Protein AF-A0AAJ0TFR7-F1 (afdb_monomer_lite)

Structure (mmCIF, N/CA/C/O backbone):
data_AF-A0AAJ0TFR7-F1
#
_entry.id   AF-A0AAJ0TFR7-F1
#
loop_
_atom_site.group_PDB
_atom_site.id
_atom_site.type_symbol
_atom_site.label_atom_id
_atom_site.label_alt_id
_atom_site.label_comp_id
_atom_site.label_asym_id
_atom_site.label_entity_id
_atom_site.label_seq_id
_atom_site.pdbx_PDB_ins_code
_atom_site.Cartn_x
_atom_site.Cartn_y
_atom_site.Cartn_z
_atom_site.occupancy
_atom_site.B_iso_or_equiv
_atom_site.auth_seq_id
_atom_site.auth_comp_id
_atom_site.auth_asym_id
_atom_site.auth_atom_id
_atom_site.pdbx_PDB_model_num
ATOM 1 N N . MET A 1 1 ? -9.939 7.075 69.957 1.00 39.81 1 MET A N 1
ATOM 2 C CA . MET A 1 1 ? -9.814 7.000 68.483 1.00 39.81 1 MET A CA 1
ATOM 3 C C . MET A 1 1 ? -9.075 5.720 68.127 1.00 39.81 1 MET A C 1
ATOM 5 O O . MET A 1 1 ? -7.875 5.652 68.349 1.00 39.81 1 MET A O 1
ATOM 9 N N . VAL A 1 2 ? -9.784 4.694 67.653 1.00 34.97 2 VAL A N 1
ATOM 10 C CA . VAL A 1 2 ? -9.206 3.386 67.300 1.00 34.97 2 VAL A CA 1
ATOM 11 C C . VAL A 1 2 ? -9.257 3.247 65.777 1.00 34.97 2 VAL A C 1
ATOM 13 O O . VAL A 1 2 ? -10.339 3.264 65.197 1.00 34.97 2 VAL A O 1
ATOM 16 N N . LYS A 1 3 ? -8.089 3.187 65.124 1.00 50.88 3 LYS A N 1
ATOM 17 C CA . LYS A 1 3 ? -7.955 2.963 63.676 1.00 50.88 3 LYS A CA 1
ATOM 18 C C . LYS A 1 3 ? -7.924 1.458 63.408 1.00 50.88 3 LYS A C 1
ATOM 20 O O . LYS A 1 3 ? -6.950 0.796 63.752 1.00 50.88 3 LYS A O 1
ATOM 25 N N . TYR A 1 4 ? -8.966 0.941 62.765 1.00 50.38 4 TYR A N 1
ATOM 26 C CA . TYR A 1 4 ? -8.971 -0.401 62.190 1.00 50.38 4 TYR A CA 1
ATOM 27 C C . TYR A 1 4 ? -8.248 -0.374 60.837 1.00 50.38 4 TYR A C 1
ATOM 29 O O . TYR A 1 4 ? -8.749 0.193 59.869 1.00 50.38 4 TYR A O 1
ATOM 37 N N . PHE A 1 5 ? -7.062 -0.981 60.775 1.00 50.66 5 PHE A N 1
ATOM 38 C CA . PHE A 1 5 ? -6.418 -1.371 59.521 1.00 50.66 5 PHE A CA 1
ATOM 39 C C . PHE A 1 5 ? -6.912 -2.774 59.150 1.00 50.66 5 PHE A C 1
ATOM 41 O O . PHE A 1 5 ? -6.623 -3.743 59.849 1.00 50.66 5 PHE A O 1
ATOM 48 N N . GLY A 1 6 ? -7.692 -2.872 58.073 1.00 50.50 6 GLY A N 1
ATOM 49 C CA . GLY A 1 6 ? -8.106 -4.148 57.487 1.00 50.50 6 GLY A CA 1
ATOM 50 C C . GLY A 1 6 ? -6.968 -4.818 56.700 1.00 50.50 6 GLY A C 1
ATOM 51 O O . GLY A 1 6 ? -6.049 -4.130 56.244 1.00 50.50 6 GLY A O 1
ATOM 52 N N . PRO A 1 7 ? -7.002 -6.153 56.531 1.00 57.72 7 PRO A N 1
ATOM 53 C CA . PRO A 1 7 ? -5.915 -6.904 55.918 1.00 57.72 7 PRO A CA 1
ATOM 54 C C . PRO A 1 7 ? -5.862 -6.670 54.403 1.00 57.72 7 PRO A C 1
ATOM 56 O O . PRO A 1 7 ? -6.840 -6.857 53.682 1.00 57.72 7 PRO A O 1
ATOM 59 N N . VAL A 1 8 ? -4.680 -6.291 53.919 1.00 52.09 8 VAL A N 1
ATOM 60 C CA . VAL A 1 8 ? -4.371 -6.149 52.494 1.00 52.09 8 VAL A CA 1
ATOM 61 C C . VAL A 1 8 ? -4.277 -7.550 51.882 1.00 52.09 8 VAL A C 1
ATOM 63 O O . VAL A 1 8 ? -3.341 -8.303 52.156 1.00 52.09 8 VAL A O 1
ATOM 66 N N . GLY A 1 9 ? -5.273 -7.924 51.078 1.00 48.59 9 GLY A N 1
ATOM 67 C CA . GLY A 1 9 ? -5.303 -9.200 50.369 1.00 48.59 9 GLY A CA 1
ATOM 68 C C . GLY A 1 9 ? -4.133 -9.331 49.389 1.00 48.59 9 GLY A C 1
ATOM 69 O O . GLY A 1 9 ? -3.968 -8.514 48.484 1.00 48.59 9 GLY A O 1
ATOM 70 N N . ARG A 1 10 ? -3.315 -10.378 49.554 1.00 51.62 10 ARG A N 1
ATOM 71 C CA . ARG A 1 10 ? -2.278 -10.766 48.586 1.00 51.62 10 ARG A CA 1
ATOM 72 C C . ARG A 1 10 ? -2.938 -11.275 47.304 1.00 51.62 10 ARG A C 1
ATOM 74 O O . ARG A 1 10 ? -3.432 -12.400 47.264 1.00 51.62 10 ARG A O 1
ATOM 81 N N . PHE A 1 11 ? -2.879 -10.481 46.240 1.00 50.75 11 PHE A N 1
ATOM 82 C CA . PHE A 1 11 ? -3.219 -10.934 44.895 1.00 50.75 11 PHE A CA 1
ATOM 83 C C . PHE A 1 11 ? -2.191 -11.967 44.417 1.00 50.75 11 PHE A C 1
ATOM 85 O O . PHE A 1 11 ? -1.030 -11.658 44.149 1.00 50.75 11 PHE A O 1
ATOM 92 N N . LYS A 1 12 ? -2.625 -13.225 44.328 1.00 56.28 12 LYS A N 1
ATOM 93 C CA . LYS A 1 12 ? -1.841 -14.349 43.816 1.00 56.28 12 LYS A CA 1
ATOM 94 C C . LYS A 1 12 ? -1.761 -14.216 42.291 1.00 56.28 12 LYS A C 1
ATOM 96 O O . LYS A 1 12 ? -2.724 -14.515 41.595 1.00 56.28 12 LYS A O 1
ATOM 101 N N . HIS A 1 13 ? -0.636 -13.731 41.767 1.00 47.75 13 HIS A N 1
ATOM 102 C CA . HIS A 1 13 ? -0.364 -13.723 40.326 1.00 47.75 13 HIS A CA 1
ATOM 103 C C . HIS A 1 13 ? -0.220 -15.163 39.816 1.00 47.75 13 HIS A C 1
ATOM 105 O O . HIS A 1 13 ? 0.843 -15.778 39.914 1.00 47.75 13 HIS A O 1
ATOM 111 N N . SER A 1 14 ? -1.302 -15.717 39.279 1.00 55.47 14 SER A N 1
ATOM 112 C CA . SER A 1 14 ? -1.275 -16.948 38.497 1.00 55.47 14 SER A CA 1
ATOM 113 C C . SER A 1 14 ? -0.568 -16.669 37.171 1.00 55.47 14 SER A C 1
ATOM 115 O O . SER A 1 14 ? -1.154 -16.075 36.267 1.00 55.47 14 SER A O 1
ATOM 117 N N . ARG A 1 15 ? 0.702 -17.080 37.054 1.00 55.12 15 ARG A N 1
ATOM 118 C CA . ARG A 1 15 ? 1.402 -17.135 35.763 1.00 55.12 15 ARG A CA 1
ATOM 119 C C . ARG A 1 15 ? 0.646 -18.109 34.865 1.00 55.12 15 ARG A C 1
ATOM 121 O O . ARG A 1 15 ? 0.718 -19.316 35.078 1.00 55.12 15 ARG A O 1
ATOM 128 N N . GLN A 1 16 ? -0.085 -17.591 33.886 1.00 53.62 16 GLN A N 1
ATOM 129 C CA . GLN A 1 16 ? -0.604 -18.422 32.812 1.00 53.62 16 GLN A CA 1
ATOM 130 C C . GLN A 1 16 ? 0.565 -18.783 31.900 1.00 53.62 16 GLN A C 1
ATOM 132 O O . GLN A 1 16 ? 1.127 -17.936 31.209 1.00 53.62 16 GLN A O 1
ATOM 137 N N . ILE A 1 17 ? 0.978 -20.044 31.968 1.00 54.19 17 ILE A N 1
ATOM 138 C CA . ILE A 1 17 ? 1.930 -20.622 31.030 1.00 54.19 17 ILE A CA 1
ATOM 139 C C . ILE A 1 17 ? 1.125 -20.892 29.762 1.00 54.19 17 ILE A C 1
ATOM 141 O O . ILE A 1 17 ? 0.260 -21.766 29.752 1.00 54.19 17 ILE A O 1
ATOM 145 N N . ILE A 1 18 ? 1.362 -20.098 28.720 1.00 59.91 18 ILE A N 1
ATOM 146 C CA . ILE A 1 18 ? 0.771 -20.319 27.401 1.00 59.91 18 ILE A CA 1
ATOM 147 C C . ILE A 1 18 ? 1.426 -21.584 26.845 1.00 59.91 18 ILE A C 1
ATOM 149 O O . ILE A 1 18 ? 2.556 -21.557 26.358 1.00 59.91 18 ILE A O 1
ATOM 153 N N . VAL A 1 19 ? 0.741 -22.716 26.988 1.00 57.97 19 VAL A N 1
ATOM 154 C CA . VAL A 1 19 ? 1.136 -23.976 26.363 1.00 57.97 19 VAL A CA 1
ATOM 155 C C . VAL A 1 19 ? 0.788 -23.848 24.885 1.00 57.97 19 VAL A C 1
ATOM 157 O O . VAL A 1 19 ? -0.364 -24.019 24.498 1.00 57.97 19 VAL A O 1
ATOM 160 N N . MET A 1 20 ? 1.770 -23.481 24.062 1.00 51.97 20 MET A N 1
ATOM 161 C CA . MET A 1 20 ? 1.603 -23.549 22.613 1.00 51.97 20 MET A CA 1
ATOM 162 C C . MET A 1 20 ? 1.485 -25.017 22.203 1.00 51.97 20 MET A C 1
ATOM 164 O O . MET A 1 20 ? 2.403 -25.816 22.397 1.00 51.97 20 MET A O 1
ATOM 168 N N . GLU A 1 21 ? 0.328 -25.369 21.656 1.00 63.81 21 GLU A N 1
ATOM 169 C CA . GLU A 1 21 ? 0.038 -26.685 21.111 1.00 63.81 21 GLU A CA 1
ATOM 170 C C . GLU A 1 21 ? 0.988 -26.957 19.931 1.00 63.81 21 GLU A C 1
ATOM 172 O O . GLU A 1 21 ? 1.091 -26.160 18.995 1.00 63.81 21 GLU A O 1
ATOM 177 N N . LYS A 1 22 ? 1.715 -28.085 19.969 1.00 61.59 22 LYS A N 1
ATOM 178 C CA . LYS A 1 22 ? 2.748 -28.458 18.975 1.00 61.59 22 LYS A CA 1
ATOM 179 C C . LYS A 1 22 ? 2.243 -28.489 17.518 1.00 61.59 22 LYS A C 1
ATOM 181 O O . LYS A 1 22 ? 3.055 -28.559 16.600 1.00 61.59 22 LYS A O 1
ATOM 186 N N . GLY A 1 23 ? 0.933 -28.398 17.296 1.00 58.19 23 GLY A N 1
ATOM 187 C CA . GLY A 1 23 ? 0.302 -28.332 15.982 1.00 58.19 23 GLY A CA 1
ATOM 188 C C . GLY A 1 23 ? 0.333 -26.966 15.288 1.00 58.19 23 GLY A C 1
ATOM 189 O O . GLY A 1 23 ? -0.056 -26.918 14.133 1.00 58.19 23 GLY A O 1
ATOM 190 N N . GLN A 1 24 ? 0.785 -25.868 15.908 1.00 59.62 24 GLN A N 1
ATOM 191 C CA . GLN A 1 24 ? 0.687 -24.521 15.302 1.00 59.62 24 GLN A CA 1
ATOM 192 C C . GLN A 1 24 ? 2.004 -23.979 14.708 1.00 59.62 24 GLN A C 1
ATOM 194 O O . GLN A 1 24 ? 2.062 -22.854 14.216 1.00 59.62 24 GLN A O 1
ATOM 199 N N . ALA A 1 25 ? 3.071 -24.783 14.705 1.00 63.38 25 ALA A N 1
ATOM 200 C CA . ALA A 1 25 ? 4.391 -24.370 14.216 1.00 63.38 25 ALA A CA 1
ATOM 201 C C . ALA A 1 25 ? 4.519 -24.324 12.676 1.00 63.38 25 ALA A C 1
ATOM 203 O O . ALA A 1 25 ? 5.457 -23.718 12.162 1.00 63.38 25 ALA A O 1
ATOM 204 N N . TRP A 1 26 ? 3.594 -24.937 11.925 1.00 66.25 26 TRP A N 1
ATOM 205 C CA . TRP A 1 26 ? 3.630 -24.961 10.452 1.00 66.25 26 TRP A CA 1
ATOM 206 C C . TRP A 1 26 ? 2.870 -23.804 9.795 1.00 66.25 26 TRP A C 1
ATOM 208 O O . TRP A 1 26 ? 3.113 -23.504 8.627 1.00 66.25 26 TRP A O 1
ATOM 218 N N . LEU A 1 27 ? 1.996 -23.112 10.536 1.00 69.31 27 LEU A N 1
ATOM 219 C CA . LEU A 1 27 ? 1.228 -21.978 10.013 1.00 69.31 27 LEU A CA 1
ATOM 220 C C . LEU A 1 27 ? 2.117 -20.869 9.410 1.00 69.31 27 LEU A C 1
ATOM 222 O O . LEU A 1 27 ? 1.820 -20.421 8.302 1.00 69.31 27 LEU A O 1
ATOM 226 N N . PRO A 1 28 ? 3.229 -20.454 10.054 1.00 70.38 28 PRO A N 1
ATOM 227 C CA . PRO A 1 28 ? 4.127 -19.448 9.488 1.00 70.38 28 PRO A CA 1
ATOM 228 C C . PRO A 1 28 ? 4.755 -19.910 8.169 1.00 70.38 28 PRO A C 1
ATOM 230 O O . PRO A 1 28 ? 4.857 -19.133 7.225 1.00 70.38 28 PRO A O 1
ATOM 233 N N . TRP A 1 29 ? 5.124 -21.187 8.064 1.00 67.19 29 TRP A N 1
ATOM 234 C CA . TRP A 1 29 ? 5.736 -21.735 6.853 1.00 67.19 29 TRP A CA 1
ATOM 235 C C . TRP A 1 29 ? 4.777 -21.768 5.670 1.00 67.19 29 TRP A C 1
ATOM 237 O O . TRP A 1 29 ? 5.212 -21.556 4.546 1.00 67.19 29 TRP A O 1
ATOM 247 N N . ILE A 1 30 ? 3.479 -21.966 5.896 1.00 77.38 30 ILE A N 1
ATOM 248 C CA . ILE A 1 30 ? 2.495 -21.870 4.812 1.00 77.38 30 ILE A CA 1
ATOM 249 C C . ILE A 1 30 ? 2.252 -20.411 4.426 1.00 77.38 30 ILE A C 1
ATOM 251 O O . ILE A 1 30 ? 2.230 -20.094 3.238 1.00 77.38 30 ILE A O 1
ATOM 255 N N . ILE A 1 31 ? 2.144 -19.517 5.412 1.00 72.25 31 ILE A N 1
ATOM 256 C CA . ILE A 1 31 ? 1.902 -18.088 5.177 1.00 72.25 31 ILE A CA 1
ATOM 257 C C . ILE A 1 31 ? 3.073 -17.431 4.434 1.00 72.25 31 ILE A C 1
ATOM 259 O O . ILE A 1 31 ? 2.835 -16.593 3.573 1.00 72.25 31 ILE A O 1
ATOM 263 N N . PHE A 1 32 ? 4.321 -17.810 4.721 1.00 69.94 32 PHE A N 1
ATOM 264 C CA . PHE A 1 32 ? 5.501 -17.213 4.082 1.00 69.94 32 PHE A CA 1
ATOM 265 C C . PHE A 1 32 ? 6.078 -18.062 2.943 1.00 69.94 32 PHE A C 1
ATOM 267 O O . PHE A 1 32 ? 6.524 -17.520 1.934 1.00 69.94 32 PHE A O 1
ATOM 274 N N . GLY A 1 33 ? 6.043 -19.388 3.064 1.00 74.25 33 GLY A N 1
ATOM 275 C CA . GLY A 1 33 ? 6.651 -20.306 2.101 1.00 74.25 33 GLY A CA 1
ATOM 276 C C . GLY A 1 33 ? 5.855 -20.452 0.807 1.00 74.25 33 GLY A C 1
ATOM 277 O O . GLY A 1 33 ? 6.459 -20.482 -0.262 1.00 74.25 33 GLY A O 1
ATOM 278 N N . VAL A 1 34 ? 4.517 -20.480 0.865 1.00 77.88 34 VAL A N 1
ATOM 279 C CA . VAL A 1 34 ? 3.689 -20.599 -0.350 1.00 77.88 34 VAL A CA 1
ATOM 280 C C . VAL A 1 34 ? 3.798 -19.345 -1.229 1.00 77.88 34 VAL A C 1
ATOM 282 O O . VAL A 1 34 ? 4.082 -19.497 -2.418 1.00 77.88 34 VAL A O 1
ATOM 285 N N . PRO A 1 35 ? 3.691 -18.108 -0.700 1.00 77.75 35 PRO A N 1
ATOM 286 C CA . PRO A 1 35 ? 3.918 -16.910 -1.507 1.00 77.75 35 PRO A CA 1
ATOM 287 C C . PRO A 1 35 ? 5.345 -16.813 -2.049 1.00 77.75 35 PRO A C 1
ATOM 289 O O . PRO A 1 35 ? 5.524 -16.375 -3.181 1.00 77.75 35 PRO A O 1
ATOM 292 N N . PHE A 1 36 ? 6.354 -17.254 -1.290 1.00 75.00 36 PHE A N 1
ATOM 293 C CA . PHE A 1 36 ? 7.747 -17.258 -1.745 1.00 75.00 36 PHE A CA 1
ATOM 294 C C . PHE A 1 36 ? 8.002 -18.270 -2.877 1.00 75.00 36 PHE A C 1
ATOM 296 O O . PHE A 1 36 ? 8.718 -17.977 -3.834 1.00 75.00 36 PHE A O 1
ATOM 303 N N . ALA A 1 37 ? 7.378 -19.448 -2.818 1.00 71.94 37 ALA A N 1
ATOM 304 C CA . ALA A 1 37 ? 7.444 -20.432 -3.896 1.00 71.94 37 ALA A CA 1
ATOM 305 C C . ALA A 1 37 ? 6.724 -19.938 -5.164 1.00 71.94 37 ALA A C 1
ATOM 307 O O . ALA A 1 37 ? 7.264 -20.059 -6.263 1.00 71.94 37 ALA A O 1
ATOM 308 N N . ILE A 1 38 ? 5.548 -19.313 -5.013 1.00 78.12 38 ILE A N 1
ATOM 309 C CA . ILE A 1 38 ? 4.833 -18.656 -6.120 1.00 78.12 38 ILE A CA 1
ATOM 310 C C . ILE A 1 38 ? 5.683 -17.514 -6.702 1.00 78.12 38 ILE A C 1
ATOM 312 O O . ILE A 1 38 ? 5.780 -17.385 -7.919 1.00 78.12 38 ILE A O 1
ATOM 316 N N . PHE A 1 39 ? 6.360 -16.732 -5.856 1.00 67.19 39 PHE A N 1
ATOM 317 C CA . PHE A 1 39 ? 7.303 -15.678 -6.247 1.00 67.19 39 PHE A CA 1
ATOM 318 C C . PHE A 1 39 ? 8.441 -16.215 -7.121 1.00 67.19 39 PHE A C 1
ATOM 320 O O . PHE A 1 39 ? 8.688 -15.674 -8.197 1.00 67.19 39 PHE A O 1
ATOM 327 N N . LEU A 1 40 ? 9.096 -17.302 -6.703 1.00 71.00 40 LEU A N 1
ATOM 328 C CA . LEU A 1 40 ? 10.178 -17.920 -7.471 1.00 71.00 40 LEU A CA 1
ATOM 329 C C . LEU A 1 40 ? 9.670 -18.456 -8.811 1.00 71.00 40 LEU A C 1
ATOM 331 O O . LEU A 1 40 ? 10.317 -18.269 -9.839 1.00 71.00 40 LEU A O 1
ATOM 335 N N . PHE A 1 41 ? 8.490 -19.072 -8.812 1.00 76.50 41 PHE A N 1
ATOM 336 C CA . PHE A 1 41 ? 7.872 -19.590 -10.025 1.00 76.50 41 PHE A CA 1
ATOM 337 C C . PHE A 1 41 ? 7.501 -18.477 -11.017 1.00 76.50 41 PHE A C 1
ATOM 339 O O . PHE A 1 41 ? 7.793 -18.597 -12.206 1.00 76.50 41 PHE A O 1
ATOM 346 N N . LEU A 1 42 ? 6.908 -17.372 -10.552 1.00 70.25 42 LEU A N 1
ATOM 347 C CA . LEU A 1 42 ? 6.566 -16.215 -11.389 1.00 70.25 42 LEU A CA 1
ATOM 348 C C . LEU A 1 42 ? 7.808 -15.494 -11.920 1.00 70.25 42 LEU A C 1
ATOM 350 O O . LEU A 1 42 ? 7.828 -15.076 -13.074 1.00 70.25 42 LEU A O 1
ATOM 354 N N . LEU A 1 43 ? 8.864 -15.398 -11.109 1.00 64.94 43 LEU A N 1
ATOM 355 C CA . LEU A 1 43 ? 10.147 -14.847 -11.535 1.00 64.94 43 LEU A CA 1
ATOM 356 C C . LEU A 1 43 ? 10.721 -15.686 -12.684 1.00 64.94 43 LEU A C 1
ATOM 358 O O . LEU A 1 43 ? 10.984 -15.159 -13.760 1.00 64.94 43 LEU A O 1
ATOM 362 N N . VAL A 1 44 ? 10.844 -17.001 -12.489 1.00 67.19 44 VAL A N 1
ATOM 363 C CA . VAL A 1 44 ? 11.406 -17.919 -13.494 1.00 67.19 44 VAL A CA 1
ATOM 364 C C . VAL A 1 44 ? 10.543 -17.979 -14.758 1.00 67.19 44 VAL A C 1
ATOM 366 O O . VAL A 1 44 ? 11.079 -17.947 -15.865 1.00 67.19 44 VAL A O 1
ATOM 369 N N . SER A 1 45 ? 9.216 -18.017 -14.623 1.00 63.22 45 SER A N 1
ATOM 370 C CA . SER A 1 45 ? 8.304 -18.036 -15.775 1.00 63.22 45 SER A CA 1
ATOM 371 C C . SER A 1 45 ? 8.283 -16.710 -16.540 1.00 63.22 45 SER A C 1
ATOM 373 O O . SER A 1 45 ? 8.213 -16.738 -17.766 1.00 63.22 45 SER A O 1
ATOM 375 N N . GLY A 1 46 ? 8.443 -15.568 -15.863 1.00 59.88 46 GLY A N 1
ATOM 376 C CA . GLY A 1 46 ? 8.611 -14.261 -16.505 1.00 59.88 46 GLY A CA 1
ATOM 377 C C . GLY A 1 46 ? 9.886 -14.163 -17.350 1.00 59.88 46 GLY A C 1
ATOM 378 O O . GLY A 1 46 ? 9.856 -13.581 -18.429 1.00 59.88 46 GLY A O 1
ATOM 379 N N . PHE A 1 47 ? 10.984 -14.793 -16.917 1.00 55.88 47 PHE A N 1
ATOM 380 C CA . PHE A 1 47 ? 12.207 -14.911 -17.727 1.00 55.88 47 PHE A CA 1
ATOM 381 C C . PHE A 1 47 ? 12.084 -15.931 -18.868 1.00 55.88 47 PHE A C 1
ATOM 383 O O . PHE A 1 47 ? 12.721 -15.769 -19.909 1.00 55.88 47 PHE A O 1
ATOM 390 N N . ALA A 1 48 ? 11.295 -16.993 -18.681 1.00 52.94 48 ALA A N 1
ATOM 391 C CA . ALA A 1 48 ? 11.080 -18.026 -19.696 1.00 52.94 48 ALA A CA 1
ATOM 392 C C . ALA A 1 48 ? 10.101 -17.582 -20.796 1.00 52.94 48 ALA A C 1
ATOM 394 O O . ALA A 1 48 ? 10.204 -18.033 -21.938 1.00 52.94 48 ALA A O 1
ATOM 395 N N . ALA A 1 49 ? 9.183 -16.669 -20.478 1.00 53.03 49 ALA A N 1
ATOM 396 C CA . ALA A 1 49 ? 8.261 -16.059 -21.420 1.00 53.03 49 ALA A CA 1
ATOM 397 C C . ALA A 1 49 ? 8.962 -14.973 -22.257 1.00 53.03 49 ALA A C 1
ATOM 399 O O . ALA A 1 49 ? 8.608 -13.800 -22.208 1.00 53.03 49 ALA A O 1
ATOM 400 N N . ASN A 1 50 ? 9.931 -15.373 -23.086 1.00 53.84 50 ASN A N 1
ATOM 401 C CA . ASN A 1 50 ? 10.366 -14.589 -24.246 1.00 53.84 50 ASN A CA 1
ATOM 402 C C . ASN A 1 50 ? 9.246 -14.588 -25.298 1.00 53.84 50 ASN A C 1
ATOM 404 O O . ASN A 1 50 ? 9.398 -15.141 -26.386 1.00 53.84 50 ASN A O 1
ATOM 408 N N . GLN A 1 51 ? 8.083 -14.042 -24.954 1.00 55.59 51 GLN A N 1
ATOM 409 C CA . GLN A 1 51 ? 7.045 -13.803 -25.942 1.00 55.59 51 GLN A CA 1
ATOM 410 C C . GLN A 1 51 ? 7.571 -12.702 -26.872 1.00 55.59 51 GLN A C 1
ATOM 412 O O . GLN A 1 51 ? 8.025 -11.663 -26.373 1.00 55.59 51 GLN A O 1
ATOM 417 N N . PRO A 1 52 ? 7.579 -12.912 -28.200 1.00 58.72 52 PRO A N 1
ATOM 418 C CA . PRO A 1 52 ? 7.889 -11.837 -29.126 1.00 58.72 52 PRO A CA 1
ATOM 419 C C . PRO A 1 52 ? 6.917 -10.694 -28.834 1.00 58.72 52 PRO A C 1
ATOM 421 O O . PRO A 1 52 ? 5.712 -10.912 -28.727 1.00 58.72 52 PRO A O 1
ATOM 424 N N . TYR A 1 53 ? 7.450 -9.492 -28.616 1.00 59.44 53 TYR A N 1
ATOM 425 C CA . TYR A 1 53 ? 6.637 -8.319 -28.324 1.00 59.44 53 TYR A CA 1
ATOM 426 C C . TYR A 1 53 ? 5.664 -8.094 -29.480 1.00 59.44 53 TYR A C 1
ATOM 428 O O . TYR A 1 53 ? 6.048 -7.595 -30.539 1.00 59.44 53 TYR A O 1
ATOM 436 N N . GLU A 1 54 ? 4.396 -8.450 -29.285 1.00 62.47 54 GLU A N 1
ATOM 437 C CA . GLU A 1 54 ? 3.349 -8.068 -30.217 1.00 62.47 54 GLU A CA 1
ATOM 438 C C . GLU A 1 54 ? 3.144 -6.561 -30.085 1.00 62.47 54 GLU A C 1
ATOM 440 O O . GLU A 1 54 ? 2.478 -6.057 -29.180 1.00 62.47 54 GLU A O 1
ATOM 445 N N . ILE A 1 55 ? 3.792 -5.818 -30.981 1.00 65.62 55 ILE A N 1
ATOM 446 C CA . ILE A 1 55 ? 3.617 -4.375 -31.095 1.00 65.62 55 ILE A CA 1
ATOM 447 C C . ILE A 1 55 ? 2.135 -4.117 -31.327 1.00 65.62 55 ILE A C 1
ATOM 449 O O . ILE A 1 55 ? 1.569 -4.596 -32.318 1.00 65.62 55 ILE A O 1
ATOM 453 N N . SER A 1 56 ? 1.525 -3.365 -30.406 1.00 74.25 56 SER A N 1
ATOM 454 C CA . SER A 1 56 ? 0.102 -3.054 -30.457 1.00 74.25 56 SER A CA 1
ATOM 455 C C . SER A 1 56 ? -0.260 -2.495 -31.832 1.00 74.25 56 SER A C 1
ATOM 457 O O . SER A 1 56 ? 0.488 -1.723 -32.440 1.00 74.25 56 SER A O 1
ATOM 459 N N . SER A 1 57 ? -1.429 -2.878 -32.340 1.00 78.19 57 SER A N 1
ATOM 460 C CA . SER A 1 57 ? -1.920 -2.406 -33.639 1.00 78.19 57 SER A CA 1
ATOM 461 C C . SER A 1 57 ? -1.968 -0.874 -33.729 1.00 78.19 57 SER A C 1
ATOM 463 O O . SER A 1 57 ? -1.804 -0.325 -34.815 1.00 78.19 57 SER A O 1
ATOM 465 N N . ALA A 1 58 ? -2.095 -0.184 -32.589 1.00 75.19 58 ALA A N 1
ATOM 466 C CA . ALA A 1 58 ? -2.013 1.270 -32.476 1.00 75.19 58 ALA A CA 1
ATOM 467 C C . ALA A 1 58 ? -0.646 1.845 -32.900 1.00 75.19 58 ALA A C 1
ATOM 469 O O . ALA A 1 58 ? -0.597 2.871 -33.573 1.00 75.19 58 ALA A O 1
ATOM 470 N N . LEU A 1 59 ? 0.470 1.182 -32.574 1.00 69.31 59 LEU A N 1
ATOM 471 C CA . LEU A 1 59 ? 1.819 1.645 -32.935 1.00 69.31 59 LEU A CA 1
ATOM 472 C C . LEU A 1 59 ? 2.139 1.445 -34.429 1.00 69.31 59 LEU A C 1
ATOM 474 O O . LEU A 1 59 ? 2.983 2.157 -34.973 1.00 69.31 59 LEU A O 1
ATOM 478 N N . ARG A 1 60 ? 1.435 0.530 -35.113 1.00 72.38 60 ARG A N 1
ATOM 479 C CA . ARG A 1 60 ? 1.581 0.284 -36.563 1.00 72.38 60 ARG A CA 1
ATOM 480 C C . ARG A 1 60 ? 0.944 1.372 -37.433 1.00 72.38 60 ARG A C 1
ATOM 482 O O . ARG A 1 60 ? 1.242 1.457 -38.620 1.00 72.38 60 ARG A O 1
ATOM 489 N N . GLN A 1 61 ? 0.087 2.216 -36.856 1.00 78.81 61 GLN A N 1
ATOM 490 C CA . GLN A 1 61 ? -0.574 3.313 -37.573 1.00 78.81 61 GLN A CA 1
ATOM 491 C C . GLN A 1 61 ? 0.346 4.527 -37.789 1.00 78.81 61 GLN A C 1
ATOM 493 O O . GLN A 1 61 ? 0.018 5.406 -38.579 1.00 78.81 61 GLN A O 1
ATOM 498 N N . GLY A 1 62 ? 1.508 4.579 -37.125 1.00 71.56 62 GLY A N 1
ATOM 499 C CA . GLY A 1 62 ? 2.406 5.742 -37.104 1.00 71.56 62 GLY A CA 1
ATOM 500 C C . GLY A 1 62 ? 3.231 6.010 -38.367 1.00 71.56 62 GLY A C 1
ATOM 501 O O . GLY A 1 62 ? 4.198 6.762 -38.291 1.00 71.56 62 GLY A O 1
ATOM 502 N N . GLY A 1 63 ? 2.880 5.414 -39.507 1.00 78.31 63 GLY A N 1
ATOM 503 C CA . GLY A 1 63 ? 3.649 5.523 -40.744 1.00 78.31 63 GLY A CA 1
ATOM 504 C C . GLY A 1 63 ? 4.917 4.663 -40.732 1.00 78.31 63 GLY A C 1
ATOM 505 O O . GLY A 1 63 ? 5.593 4.491 -39.713 1.00 78.31 63 GLY A O 1
ATOM 506 N N . GLN A 1 64 ? 5.224 4.081 -41.888 1.00 82.94 64 GLN A N 1
ATOM 507 C CA . GLN A 1 64 ? 6.472 3.353 -42.101 1.00 82.94 64 GLN A CA 1
ATOM 508 C C . GLN A 1 64 ? 7.627 4.343 -42.276 1.00 82.94 64 GLN A C 1
ATOM 510 O O . GLN A 1 64 ? 7.421 5.471 -42.733 1.00 82.94 64 GLN A O 1
ATOM 515 N N . LEU A 1 65 ? 8.847 3.936 -41.922 1.00 84.19 65 LEU A N 1
ATOM 516 C CA . LEU A 1 65 ? 10.016 4.770 -42.195 1.00 84.19 65 LEU A CA 1
ATOM 517 C C . LEU A 1 65 ? 10.232 4.957 -43.707 1.00 84.19 65 LEU A C 1
ATOM 519 O O . LEU A 1 65 ? 9.855 4.086 -44.486 1.00 84.19 65 LEU A O 1
ATOM 523 N N . PRO A 1 66 ? 10.885 6.048 -44.137 1.00 87.69 66 PRO A N 1
ATOM 524 C CA . PRO A 1 66 ? 11.379 6.179 -45.505 1.00 87.69 66 PRO A CA 1
ATOM 525 C C . PRO A 1 66 ? 12.206 4.951 -45.929 1.00 87.69 66 PRO A C 1
ATOM 527 O O . PRO A 1 66 ? 13.042 4.482 -45.151 1.00 87.69 66 PRO A O 1
ATOM 530 N N . GLU A 1 67 ? 12.036 4.472 -47.167 1.00 90.06 67 GLU A N 1
ATOM 531 C CA . GLU A 1 67 ? 12.767 3.313 -47.724 1.00 90.06 67 GLU A CA 1
ATOM 532 C C . GLU A 1 67 ? 14.289 3.311 -47.470 1.00 90.06 67 GLU A C 1
ATOM 534 O O . GLU A 1 67 ? 14.812 2.256 -47.103 1.00 90.06 67 GLU A O 1
ATOM 539 N N . PRO A 1 68 ? 15.024 4.444 -47.570 1.00 91.38 68 PRO A N 1
ATOM 540 C CA . PRO A 1 68 ? 16.466 4.444 -47.317 1.00 91.38 68 PRO A CA 1
ATOM 541 C C . PRO A 1 68 ? 16.811 4.008 -45.888 1.00 91.38 68 PRO A C 1
ATOM 543 O O . PRO A 1 68 ? 17.794 3.307 -45.656 1.00 91.38 68 PRO A O 1
ATOM 546 N N . LEU A 1 69 ? 15.984 4.411 -44.918 1.00 84.94 69 LEU A N 1
ATOM 547 C CA . LEU A 1 69 ? 16.173 4.062 -43.514 1.00 84.94 69 LEU A CA 1
ATOM 548 C C . LEU A 1 69 ? 15.760 2.617 -43.245 1.00 84.94 69 LEU A C 1
ATOM 550 O O . LEU A 1 69 ? 16.430 1.939 -42.471 1.00 84.94 69 LEU A O 1
ATOM 554 N N . GLN A 1 70 ? 14.717 2.118 -43.913 1.00 87.25 70 GLN A N 1
ATOM 555 C CA . GLN A 1 70 ? 14.342 0.705 -43.825 1.00 87.25 70 GLN A CA 1
ATOM 556 C C . GLN A 1 70 ? 15.468 -0.205 -44.327 1.00 87.25 70 GLN A C 1
ATOM 558 O O . GLN A 1 70 ? 15.812 -1.179 -43.660 1.00 87.25 70 GLN A O 1
ATOM 563 N N . GLN A 1 71 ? 16.092 0.130 -45.461 1.00 88.19 71 GLN A N 1
ATOM 564 C CA . GLN A 1 71 ? 17.212 -0.636 -46.017 1.00 88.19 71 GLN A CA 1
ATOM 565 C C . GLN A 1 71 ? 18.429 -0.627 -45.084 1.00 88.19 71 GLN A C 1
ATOM 567 O O . GLN A 1 71 ? 19.015 -1.681 -44.832 1.00 88.19 71 GLN A O 1
ATOM 572 N N . LEU A 1 72 ? 18.762 0.533 -44.505 1.00 85.69 72 LEU A N 1
ATOM 573 C CA . LEU A 1 72 ? 19.834 0.654 -43.515 1.00 85.69 72 LEU A CA 1
ATOM 574 C C . LEU A 1 72 ? 19.566 -0.223 -42.278 1.00 85.69 72 LEU A C 1
ATOM 576 O O . LEU A 1 72 ? 20.439 -0.971 -41.844 1.00 85.69 72 LEU A O 1
ATOM 580 N N . LEU A 1 73 ? 18.350 -0.160 -41.727 1.00 79.94 73 LEU A N 1
ATOM 581 C CA . LEU A 1 73 ? 17.950 -0.923 -40.539 1.00 79.94 73 LEU A CA 1
ATOM 582 C C . LEU A 1 73 ? 17.891 -2.429 -40.809 1.00 79.94 73 LEU A C 1
ATOM 584 O O . LEU A 1 73 ? 18.308 -3.225 -39.972 1.00 79.94 73 LEU A O 1
ATOM 588 N N . THR A 1 74 ? 17.439 -2.824 -41.997 1.00 82.38 74 THR A N 1
ATOM 589 C CA . THR A 1 74 ? 17.432 -4.229 -42.420 1.00 82.38 74 THR A CA 1
ATOM 590 C C . THR A 1 74 ? 18.862 -4.756 -42.569 1.00 82.38 74 THR A C 1
ATOM 592 O O . THR A 1 74 ? 19.151 -5.871 -42.142 1.00 82.38 74 THR A O 1
ATOM 595 N N . GLY A 1 75 ? 19.793 -3.935 -43.072 1.00 80.88 75 GLY A N 1
ATOM 596 C CA . GLY A 1 75 ? 21.226 -4.255 -43.102 1.00 80.88 75 GLY A CA 1
ATOM 597 C C . GLY A 1 75 ? 21.856 -4.417 -41.712 1.00 80.88 75 GLY A C 1
ATOM 598 O O . GLY A 1 75 ? 22.805 -5.179 -41.550 1.00 80.88 75 GLY A O 1
ATOM 599 N N . LEU A 1 76 ? 21.289 -3.765 -40.693 1.00 73.12 76 LEU A N 1
ATOM 600 C CA . LEU A 1 76 ? 21.651 -3.933 -39.280 1.00 73.12 76 LEU A CA 1
ATOM 601 C C . LEU A 1 76 ? 20.923 -5.110 -38.604 1.00 73.12 76 LEU A C 1
ATOM 603 O O . LEU A 1 76 ? 21.009 -5.263 -37.386 1.00 73.12 76 LEU A O 1
ATOM 607 N N . ASN A 1 77 ? 20.226 -5.947 -39.382 1.00 75.62 77 ASN A N 1
ATOM 608 C CA . ASN A 1 77 ? 19.449 -7.095 -38.916 1.00 75.62 77 ASN A CA 1
ATOM 609 C C . ASN A 1 77 ? 18.342 -6.716 -37.909 1.00 75.62 77 ASN A C 1
ATOM 611 O O . ASN A 1 77 ? 18.032 -7.475 -36.988 1.00 75.62 77 ASN A O 1
ATOM 615 N N . VAL A 1 78 ? 17.758 -5.521 -38.062 1.00 74.94 78 VAL A N 1
ATOM 616 C CA . VAL A 1 78 ? 16.635 -5.059 -37.235 1.00 74.94 78 VAL A CA 1
ATOM 617 C C . VAL A 1 78 ? 15.327 -5.685 -37.749 1.00 74.94 78 VAL A C 1
ATOM 619 O O . VAL A 1 78 ? 15.044 -5.573 -38.947 1.00 74.94 78 VAL A O 1
ATOM 622 N N . PRO A 1 79 ? 14.501 -6.303 -36.879 1.00 75.75 79 PRO A N 1
ATOM 623 C CA . PRO A 1 79 ? 13.232 -6.916 -37.269 1.00 75.75 79 PRO A CA 1
ATOM 624 C C . PRO A 1 79 ? 12.293 -5.942 -37.986 1.00 75.75 79 PRO A C 1
ATOM 626 O O . PRO A 1 79 ? 12.199 -4.766 -37.621 1.00 75.75 79 PRO A O 1
ATOM 629 N N . LEU A 1 80 ? 11.555 -6.439 -38.984 1.00 77.69 80 LEU A N 1
ATOM 630 C CA . LEU A 1 80 ? 10.655 -5.614 -39.798 1.00 77.69 80 LEU A CA 1
ATOM 631 C C . LEU A 1 80 ? 9.548 -4.971 -38.950 1.00 77.69 80 LEU A C 1
ATOM 633 O O . LEU A 1 80 ? 9.144 -3.838 -39.199 1.00 77.69 80 LEU A O 1
ATOM 637 N N . GLU A 1 81 ? 9.094 -5.663 -37.901 1.00 77.62 81 GLU A N 1
ATOM 638 C CA . GLU A 1 81 ? 8.114 -5.122 -36.963 1.00 77.62 81 GLU A CA 1
ATOM 639 C C . GLU A 1 81 ? 8.592 -3.858 -36.234 1.00 77.62 81 GLU A C 1
ATOM 641 O O . GLU A 1 81 ? 7.761 -3.080 -35.778 1.00 77.62 81 GLU A O 1
ATOM 646 N N . TRP A 1 82 ? 9.899 -3.599 -36.143 1.00 74.50 82 TRP A N 1
ATOM 647 C CA . TRP A 1 82 ? 10.423 -2.415 -35.456 1.00 74.50 82 TRP A CA 1
ATOM 648 C C . TRP A 1 82 ? 10.516 -1.200 -36.380 1.00 74.50 82 TRP A C 1
ATOM 650 O O . TRP A 1 82 ? 10.800 -0.109 -35.905 1.00 74.50 82 TRP A O 1
ATOM 660 N N . GLN A 1 83 ? 10.227 -1.341 -37.677 1.00 81.06 83 GLN A N 1
ATOM 661 C CA . GLN A 1 83 ? 10.396 -0.294 -38.693 1.00 81.06 83 GLN A CA 1
ATOM 662 C C . GLN A 1 83 ? 9.221 0.703 -38.774 1.00 81.06 83 GLN A C 1
ATOM 664 O O . GLN A 1 83 ? 8.961 1.292 -39.825 1.00 81.06 83 GLN A O 1
ATOM 669 N N . TYR A 1 84 ? 8.517 0.923 -37.662 1.00 82.50 84 TYR A N 1
ATOM 670 C CA . TYR A 1 84 ? 7.511 1.981 -37.524 1.00 82.50 84 TYR A CA 1
ATOM 671 C C . TYR A 1 84 ? 8.084 3.107 -36.670 1.00 82.50 84 TYR A C 1
ATOM 673 O O . TYR A 1 84 ? 8.723 2.843 -35.651 1.00 82.50 84 TYR A O 1
ATOM 681 N N . ILE A 1 85 ? 7.834 4.365 -37.042 1.00 78.75 85 ILE A N 1
ATOM 682 C CA . ILE A 1 85 ? 8.437 5.527 -36.366 1.00 78.75 85 ILE A CA 1
ATOM 683 C C . ILE A 1 85 ? 8.197 5.500 -34.841 1.00 78.75 85 ILE A C 1
ATOM 685 O O . ILE A 1 85 ? 9.175 5.590 -34.095 1.00 78.75 85 ILE A O 1
ATOM 689 N N . PRO A 1 86 ? 6.962 5.292 -34.333 1.00 77.62 86 PRO A N 1
ATOM 690 C CA . PRO A 1 86 ? 6.727 5.252 -32.888 1.00 77.62 86 PRO A CA 1
ATOM 691 C C . PRO A 1 86 ? 7.424 4.069 -32.210 1.00 77.62 86 PRO A C 1
ATOM 693 O O . PRO A 1 86 ? 7.893 4.184 -31.078 1.00 77.62 86 PRO A O 1
ATOM 696 N N . ALA A 1 87 ? 7.512 2.936 -32.913 1.00 71.94 87 ALA A N 1
ATOM 697 C CA . ALA A 1 87 ? 8.146 1.730 -32.406 1.00 71.94 87 ALA A CA 1
ATOM 698 C C . ALA A 1 87 ? 9.661 1.917 -32.268 1.00 71.94 87 ALA A C 1
ATOM 700 O O . ALA A 1 87 ? 10.200 1.555 -31.230 1.00 71.94 87 ALA A O 1
ATOM 701 N N . ILE A 1 88 ? 10.341 2.554 -33.229 1.00 73.38 88 ILE A N 1
ATOM 702 C CA . ILE A 1 88 ? 11.778 2.857 -33.114 1.00 73.38 88 ILE A CA 1
ATOM 703 C C . ILE A 1 88 ? 12.052 3.762 -31.919 1.00 73.38 88 ILE A C 1
ATOM 705 O O . ILE A 1 88 ? 12.953 3.487 -31.128 1.00 73.38 88 ILE A O 1
ATOM 709 N N . PHE A 1 89 ? 11.282 4.835 -31.738 1.00 75.44 89 PHE A N 1
ATOM 710 C CA . PHE A 1 89 ? 11.519 5.716 -30.596 1.00 75.44 89 PHE A CA 1
ATOM 711 C C . PHE A 1 89 ? 11.347 4.976 -29.267 1.00 75.44 89 PHE A C 1
ATOM 713 O O . PHE A 1 89 ? 12.188 5.106 -28.379 1.00 75.44 89 PHE A O 1
ATOM 720 N N . TYR A 1 90 ? 10.306 4.155 -29.147 1.00 72.06 90 TYR A N 1
ATOM 721 C CA . TYR A 1 90 ? 10.002 3.463 -27.899 1.00 72.06 90 TYR A CA 1
ATOM 722 C C . TYR A 1 90 ? 10.915 2.256 -27.627 1.00 72.06 90 TYR A C 1
ATOM 724 O O . TYR A 1 90 ? 11.396 2.084 -26.511 1.00 72.06 90 TYR A O 1
ATOM 732 N N . LEU A 1 91 ? 11.178 1.429 -28.642 1.00 70.88 91 LEU A N 1
ATOM 733 C CA . LEU A 1 91 ? 11.934 0.178 -28.519 1.00 70.88 91 LEU A CA 1
ATOM 734 C C . LEU A 1 91 ? 13.444 0.365 -28.676 1.00 70.88 91 LEU A C 1
ATOM 736 O O . LEU A 1 91 ? 14.202 -0.469 -28.192 1.00 70.88 91 LEU A O 1
ATOM 740 N N . PHE A 1 92 ? 13.891 1.436 -29.337 1.00 75.81 92 PHE A N 1
ATOM 741 C CA . PHE A 1 92 ? 15.309 1.693 -29.586 1.00 75.81 92 PHE A CA 1
ATOM 742 C C . PHE A 1 92 ? 15.793 2.966 -28.894 1.00 75.81 92 PHE A C 1
ATOM 744 O O . PHE A 1 92 ? 16.706 2.893 -28.076 1.00 75.81 92 PHE A O 1
ATOM 751 N N . ALA A 1 93 ? 15.185 4.128 -29.159 1.00 81.19 93 ALA A N 1
ATOM 752 C CA . ALA A 1 93 ? 15.721 5.396 -28.653 1.00 81.19 93 ALA A CA 1
ATOM 753 C C . ALA A 1 93 ? 15.632 5.498 -27.123 1.00 81.19 93 ALA A C 1
ATOM 755 O O . ALA A 1 93 ? 16.631 5.800 -26.475 1.00 81.19 93 ALA A O 1
ATOM 756 N N . VAL A 1 94 ? 14.473 5.203 -26.527 1.00 80.00 94 VAL A N 1
ATOM 757 C CA . VAL A 1 94 ? 14.294 5.230 -25.064 1.00 80.00 94 VAL A CA 1
ATOM 758 C C . VAL A 1 94 ? 15.309 4.330 -24.340 1.00 80.00 94 VAL A C 1
ATOM 760 O O . VAL A 1 94 ? 16.026 4.847 -23.474 1.00 80.00 94 VAL A O 1
ATOM 763 N N . PRO A 1 95 ? 15.445 3.028 -24.668 1.00 73.44 95 PRO A N 1
ATOM 764 C CA . PRO A 1 95 ? 16.454 2.196 -24.023 1.00 73.44 95 PRO A CA 1
ATOM 765 C C . PRO A 1 95 ? 17.876 2.659 -24.346 1.00 73.44 95 PRO A C 1
ATOM 767 O O . PRO A 1 95 ? 18.689 2.705 -23.430 1.00 73.44 95 PRO A O 1
ATOM 770 N N . PHE A 1 96 ? 18.173 3.094 -25.577 1.00 83.69 96 PHE A N 1
ATOM 771 C CA . PHE A 1 96 ? 19.490 3.630 -25.942 1.00 83.69 96 PHE A CA 1
ATOM 772 C C . PHE A 1 96 ? 19.898 4.818 -25.057 1.00 83.69 96 PHE A C 1
ATOM 774 O O . PHE A 1 96 ? 20.945 4.787 -24.411 1.00 83.69 96 PHE A O 1
ATOM 781 N N . PHE A 1 97 ? 19.054 5.850 -24.963 1.00 88.12 97 PHE A N 1
ATOM 782 C CA . PHE A 1 97 ? 19.334 7.018 -24.127 1.00 88.12 97 PHE A CA 1
ATOM 783 C C . PHE A 1 97 ? 19.422 6.652 -22.643 1.00 88.12 97 PHE A C 1
ATOM 785 O O . PHE A 1 97 ? 20.273 7.189 -21.937 1.00 88.12 97 PHE A O 1
ATOM 792 N N . SER A 1 98 ? 18.605 5.701 -22.181 1.00 83.44 98 SER A N 1
ATOM 793 C CA . SER A 1 98 ? 18.660 5.212 -20.800 1.00 83.44 98 SER A CA 1
ATOM 794 C C . SER A 1 98 ? 20.016 4.577 -20.479 1.00 83.44 98 SER A C 1
ATOM 796 O O . SER A 1 98 ? 20.624 4.934 -19.470 1.00 83.44 98 SER A O 1
ATOM 798 N N . ILE A 1 99 ? 20.529 3.692 -21.347 1.00 82.00 99 ILE A N 1
ATOM 799 C CA . ILE A 1 99 ? 21.863 3.083 -21.183 1.00 82.00 99 ILE A CA 1
ATOM 800 C C . ILE A 1 99 ? 22.921 4.168 -21.163 1.00 82.00 99 ILE A C 1
ATOM 802 O O . ILE A 1 99 ? 23.729 4.225 -20.245 1.00 82.00 99 ILE A O 1
ATOM 806 N N . MET A 1 100 ? 22.901 5.036 -22.170 1.00 90.94 100 MET A N 1
ATOM 807 C CA . MET A 1 100 ? 23.938 6.033 -22.353 1.00 90.94 100 MET A CA 1
ATOM 808 C C . MET A 1 100 ? 24.027 6.958 -21.139 1.00 90.94 100 MET A C 1
ATOM 810 O O . MET A 1 100 ? 25.130 7.245 -20.687 1.00 90.94 100 MET A O 1
ATOM 814 N N . ILE A 1 101 ? 22.894 7.362 -20.557 1.00 93.06 101 ILE A N 1
ATOM 815 C CA . ILE A 1 101 ? 22.861 8.174 -19.334 1.00 93.06 101 ILE A CA 1
ATOM 816 C C . ILE A 1 101 ? 23.397 7.390 -18.129 1.00 93.06 101 ILE A C 1
ATOM 818 O O . ILE A 1 101 ? 24.173 7.942 -17.349 1.00 93.06 101 ILE A O 1
ATOM 822 N N . ILE A 1 102 ? 23.029 6.113 -17.974 1.00 87.25 102 ILE A N 1
ATOM 823 C CA . ILE A 1 102 ? 23.531 5.259 -16.885 1.00 87.25 102 ILE A CA 1
ATOM 824 C C . ILE A 1 102 ? 25.047 5.070 -17.010 1.00 87.25 102 ILE A C 1
ATOM 826 O O . ILE A 1 102 ? 25.781 5.324 -16.056 1.00 87.25 102 ILE A O 1
ATOM 830 N N . THR A 1 103 ? 25.534 4.674 -18.186 1.00 88.88 103 THR A N 1
ATOM 831 C CA . THR A 1 103 ? 26.959 4.495 -18.4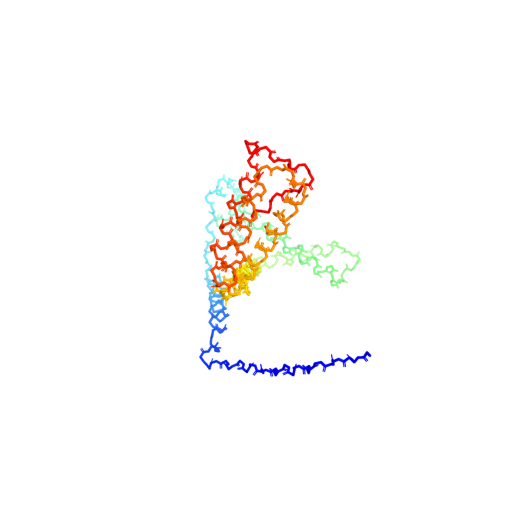77 1.00 88.88 103 THR A CA 1
ATOM 832 C C . THR A 1 103 ? 27.724 5.800 -18.297 1.00 88.88 103 THR A C 1
ATOM 834 O O . THR A 1 103 ? 28.784 5.799 -17.678 1.00 88.88 103 THR A O 1
ATOM 837 N N . TYR A 1 104 ? 27.176 6.925 -18.761 1.00 93.81 104 TYR A N 1
ATOM 838 C CA . TYR A 1 104 ? 27.745 8.247 -18.516 1.00 93.81 104 TYR A CA 1
ATOM 839 C C . TYR A 1 104 ? 27.839 8.554 -17.018 1.00 93.81 104 TYR A C 1
ATOM 841 O O . TYR A 1 104 ? 28.889 8.988 -16.547 1.00 93.81 104 TYR A O 1
ATOM 849 N N . GLY A 1 105 ? 26.777 8.283 -16.253 1.00 91.50 105 GLY A N 1
ATOM 850 C CA . GLY A 1 105 ? 26.762 8.443 -14.801 1.00 91.50 105 GLY A CA 1
ATOM 851 C C . GLY A 1 105 ? 27.858 7.622 -14.120 1.00 91.50 105 GLY A C 1
ATOM 852 O O . GLY A 1 105 ? 28.597 8.156 -13.296 1.00 91.50 105 GLY A O 1
ATOM 853 N N . PHE A 1 106 ? 28.030 6.359 -14.519 1.00 90.81 106 PHE A N 1
ATOM 854 C CA . PHE A 1 106 ? 29.117 5.508 -14.028 1.00 90.81 106 PHE A CA 1
ATOM 855 C C . PHE A 1 106 ? 30.505 6.052 -14.391 1.00 90.81 106 PHE A C 1
ATOM 857 O O . PHE A 1 106 ? 31.365 6.142 -13.519 1.00 90.81 106 PHE A O 1
ATOM 864 N N . LEU A 1 107 ? 30.729 6.452 -15.646 1.00 90.75 107 LEU A N 1
ATOM 865 C CA . LEU A 1 107 ? 32.010 7.017 -16.093 1.00 90.75 107 LEU A CA 1
ATOM 866 C C . LEU A 1 107 ? 32.348 8.327 -15.368 1.00 90.75 107 LEU A C 1
ATOM 868 O O . LEU A 1 107 ? 33.505 8.553 -15.013 1.00 90.75 107 LEU A O 1
ATOM 872 N N . SER A 1 108 ? 31.336 9.154 -15.102 1.00 91.12 108 SER A N 1
ATOM 873 C CA . SER A 1 108 ? 31.463 10.392 -14.331 1.00 91.12 108 SER A CA 1
ATOM 874 C C . SER A 1 108 ? 31.867 10.114 -12.878 1.00 91.12 108 SER A C 1
ATOM 876 O O . SER A 1 108 ? 32.803 10.726 -12.371 1.00 91.12 108 SER A O 1
ATOM 878 N N . GLN A 1 109 ? 31.243 9.124 -12.229 1.00 91.88 109 GLN A N 1
ATOM 879 C CA . GLN A 1 109 ? 31.574 8.729 -10.852 1.00 91.88 109 GLN A CA 1
ATOM 880 C C . GLN A 1 109 ? 32.961 8.085 -10.724 1.00 91.88 109 GLN A C 1
ATOM 882 O O . GLN A 1 109 ? 33.654 8.306 -9.734 1.00 91.88 109 GLN A O 1
ATOM 887 N N . LEU A 1 110 ? 33.395 7.316 -11.728 1.00 88.50 110 LEU A N 1
ATOM 888 C CA . LEU A 1 110 ? 34.740 6.728 -11.758 1.00 88.50 110 LEU A CA 1
ATOM 889 C C . LEU A 1 110 ? 35.841 7.774 -11.965 1.00 88.50 110 LEU A C 1
ATOM 891 O O . LEU A 1 110 ? 37.008 7.486 -11.706 1.00 88.50 110 LEU A O 1
ATOM 895 N N . ASN A 1 111 ? 35.476 8.978 -12.414 1.00 86.19 111 ASN A N 1
ATOM 896 C CA . ASN A 1 111 ? 36.355 10.138 -12.493 1.00 86.19 111 ASN A CA 1
ATOM 897 C C . ASN A 1 111 ? 37.669 9.846 -13.258 1.00 86.19 111 ASN A C 1
ATOM 899 O O . ASN A 1 111 ? 38.741 10.336 -12.904 1.00 86.19 111 ASN A O 1
ATOM 903 N N . ILE A 1 112 ? 37.582 9.021 -14.311 1.00 81.38 112 ILE A N 1
ATOM 904 C CA . ILE A 1 112 ? 38.729 8.615 -15.146 1.00 81.38 112 ILE A CA 1
ATOM 905 C C . ILE A 1 112 ? 39.172 9.779 -16.045 1.00 81.38 112 ILE A C 1
ATOM 907 O O . ILE A 1 112 ? 40.364 10.012 -16.225 1.00 81.38 112 ILE A O 1
ATOM 911 N N . PHE A 1 113 ? 38.215 10.558 -16.560 1.00 86.44 113 PHE A N 1
ATOM 912 C CA . PHE A 1 113 ? 38.461 11.730 -17.406 1.00 86.44 113 PHE A CA 1
ATOM 913 C C . PHE A 1 113 ? 37.895 13.005 -16.765 1.00 86.44 113 PHE A C 1
ATOM 915 O O . PHE A 1 113 ? 37.016 13.660 -17.324 1.00 86.44 113 PHE A O 1
ATOM 922 N N . GLN A 1 114 ? 38.407 13.362 -15.582 1.00 81.12 114 GLN A N 1
ATOM 923 C CA . GLN A 1 114 ? 37.911 14.487 -14.761 1.00 81.12 114 GLN A CA 1
ATOM 924 C C . GLN A 1 114 ? 37.890 15.832 -15.502 1.00 81.12 114 GLN A C 1
ATOM 926 O O . GLN A 1 114 ? 37.066 16.697 -15.223 1.00 81.12 114 GLN A O 1
ATOM 931 N N . PHE A 1 115 ? 38.808 16.016 -16.453 1.00 81.31 115 PHE A N 1
ATOM 932 C CA . PHE A 1 115 ? 39.026 17.294 -17.129 1.00 81.31 115 PHE A CA 1
ATOM 933 C C . PHE A 1 115 ? 38.137 17.511 -18.357 1.00 81.31 115 PHE A C 1
ATOM 935 O O . PHE A 1 115 ? 38.055 18.636 -18.844 1.00 81.31 115 PHE A O 1
ATOM 942 N N . ASN A 1 116 ? 37.483 16.470 -18.886 1.00 87.75 116 ASN A N 1
ATOM 943 C CA . ASN A 1 116 ? 36.679 16.616 -20.095 1.00 87.75 116 ASN A CA 1
ATOM 944 C C . ASN A 1 116 ? 35.442 15.709 -20.104 1.00 87.75 116 ASN A C 1
ATOM 946 O O . ASN A 1 116 ? 35.465 14.581 -20.600 1.00 87.75 116 ASN A O 1
ATOM 950 N N . ASN A 1 117 ? 34.320 16.263 -19.638 1.00 87.62 117 ASN A N 1
ATOM 951 C CA . ASN A 1 117 ? 33.015 15.594 -19.637 1.00 87.62 117 ASN A CA 1
ATOM 952 C C . ASN A 1 117 ? 32.552 15.152 -21.035 1.00 87.62 117 ASN A C 1
ATOM 954 O O . ASN A 1 117 ? 31.764 14.213 -21.146 1.00 87.62 117 ASN A O 1
ATOM 958 N N . PHE A 1 118 ? 33.049 15.783 -22.103 1.00 92.25 118 PHE A N 1
ATOM 959 C CA . PHE A 1 118 ? 32.717 15.397 -23.472 1.00 92.25 118 PHE A CA 1
ATOM 960 C C . PHE A 1 118 ? 33.258 14.006 -23.828 1.00 92.25 118 PHE A C 1
ATOM 962 O O . PHE A 1 118 ? 32.583 13.232 -24.504 1.00 92.25 118 PHE A O 1
ATOM 969 N N . ILE A 1 119 ? 34.437 13.643 -23.309 1.00 91.00 119 ILE A N 1
ATOM 970 C CA . ILE A 1 119 ? 35.036 12.319 -23.528 1.00 91.00 119 ILE A CA 1
ATOM 971 C C . ILE A 1 119 ? 34.170 11.236 -22.872 1.00 91.00 119 ILE A C 1
ATOM 973 O O . ILE A 1 119 ? 33.899 10.212 -23.495 1.00 91.00 119 ILE A O 1
ATOM 977 N N . ASN A 1 120 ? 33.656 11.489 -21.664 1.00 90.31 120 ASN A N 1
ATOM 978 C CA . ASN A 1 120 ? 32.745 10.566 -20.979 1.00 90.31 120 ASN A CA 1
ATOM 979 C C . ASN A 1 120 ? 31.447 10.349 -21.768 1.00 90.31 120 ASN A C 1
ATOM 981 O O . ASN A 1 120 ? 30.959 9.225 -21.845 1.00 90.31 120 ASN A O 1
ATOM 985 N N . TRP A 1 121 ? 30.913 11.404 -22.389 1.00 93.06 121 TRP A N 1
ATOM 986 C CA . TRP A 1 121 ? 29.742 11.311 -23.265 1.00 93.06 121 TRP A CA 1
ATOM 987 C C . TRP A 1 121 ? 30.006 10.464 -24.511 1.00 93.06 121 TRP A C 1
ATOM 989 O O . TRP A 1 121 ? 29.209 9.584 -24.835 1.00 93.06 121 TRP A O 1
ATOM 999 N N . ILE A 1 122 ? 31.141 10.681 -25.179 1.00 92.62 122 ILE A N 1
ATOM 1000 C CA . ILE A 1 122 ? 31.538 9.897 -26.354 1.00 92.62 122 ILE A CA 1
ATOM 1001 C C . ILE A 1 122 ? 31.734 8.421 -25.987 1.00 92.62 122 ILE A C 1
ATOM 1003 O O . ILE A 1 122 ? 31.227 7.540 -26.681 1.00 92.62 122 ILE A O 1
ATOM 1007 N N . LEU A 1 123 ? 32.432 8.131 -24.884 1.00 91.12 123 LEU A N 1
ATOM 1008 C CA . LEU A 1 123 ? 32.620 6.754 -24.424 1.00 91.12 123 LEU A CA 1
ATOM 1009 C C . LEU A 1 123 ? 31.293 6.089 -24.058 1.00 91.12 123 LEU A C 1
ATOM 1011 O O . LEU A 1 123 ? 31.074 4.938 -24.433 1.00 91.12 123 LEU A O 1
ATOM 1015 N N . ALA A 1 124 ? 30.403 6.800 -23.363 1.00 91.94 124 ALA A N 1
ATOM 1016 C CA . ALA A 1 124 ? 29.080 6.286 -23.035 1.00 91.94 124 ALA A CA 1
ATOM 1017 C C . ALA A 1 124 ? 28.280 5.956 -24.301 1.00 91.94 124 ALA A C 1
ATOM 1019 O O . ALA A 1 124 ? 27.663 4.892 -24.367 1.00 91.94 124 ALA A O 1
ATOM 1020 N N . PHE A 1 125 ? 28.344 6.812 -25.324 1.00 92.75 125 PHE A N 1
ATOM 1021 C CA . PHE A 1 125 ? 27.719 6.563 -26.621 1.00 92.75 125 PHE A CA 1
ATOM 1022 C C . PHE A 1 125 ? 28.274 5.296 -27.287 1.00 92.75 125 PHE A C 1
ATOM 1024 O O . PHE A 1 125 ? 27.500 4.408 -27.639 1.00 92.75 125 PHE A O 1
ATOM 1031 N N . PHE A 1 126 ? 29.600 5.160 -27.405 1.00 90.62 126 PHE A N 1
ATOM 1032 C CA . PHE A 1 126 ? 30.213 3.983 -28.032 1.00 90.62 126 PHE A CA 1
ATOM 1033 C C . PHE A 1 126 ? 29.948 2.693 -27.257 1.00 90.62 126 PHE A C 1
ATOM 1035 O O . PHE A 1 126 ? 29.609 1.681 -27.865 1.00 90.62 126 PHE A O 1
ATOM 1042 N N . MET A 1 127 ? 30.042 2.712 -25.926 1.00 85.00 127 MET A N 1
ATOM 1043 C CA . MET A 1 127 ? 29.706 1.544 -25.108 1.00 85.00 127 MET A CA 1
ATOM 1044 C C . MET A 1 127 ? 28.237 1.148 -25.269 1.00 85.00 127 MET A C 1
ATOM 1046 O O . MET A 1 127 ? 27.921 -0.028 -25.437 1.00 85.00 127 MET A O 1
ATOM 1050 N N . THR A 1 128 ? 27.332 2.124 -25.287 1.00 85.88 128 THR A N 1
ATOM 1051 C CA . THR A 1 128 ? 25.905 1.871 -25.518 1.00 85.88 128 THR A CA 1
ATOM 1052 C C . THR A 1 128 ? 25.664 1.269 -26.901 1.00 85.88 128 THR A C 1
ATOM 1054 O O . THR A 1 128 ? 24.954 0.278 -27.043 1.00 85.88 128 THR A O 1
ATOM 1057 N N . PHE A 1 129 ? 26.308 1.817 -27.927 1.00 84.12 129 PHE A N 1
ATOM 1058 C CA . PHE A 1 129 ? 26.190 1.324 -29.294 1.00 84.12 129 PHE A CA 1
ATOM 1059 C C . PHE A 1 129 ? 26.720 -0.112 -29.443 1.00 84.12 129 PHE A C 1
ATOM 1061 O O . PHE A 1 129 ? 26.084 -0.949 -30.078 1.00 84.12 129 PHE A O 1
ATOM 1068 N N . LEU A 1 130 ? 27.844 -0.432 -28.796 1.00 83.62 130 LEU A N 1
ATOM 1069 C CA . LEU A 1 130 ? 28.440 -1.772 -28.805 1.00 83.62 130 LEU A CA 1
ATOM 1070 C C . LEU A 1 130 ? 27.631 -2.812 -28.019 1.00 83.62 130 LEU A C 1
ATOM 1072 O O . LEU A 1 130 ? 27.735 -4.003 -28.304 1.00 83.62 130 LEU A O 1
ATOM 1076 N N . THR A 1 131 ? 26.826 -2.392 -27.041 1.00 74.62 131 THR A N 1
ATOM 1077 C CA . THR A 1 131 ? 25.990 -3.306 -26.240 1.00 74.62 131 THR A CA 1
ATOM 1078 C C . THR A 1 131 ? 24.646 -3.64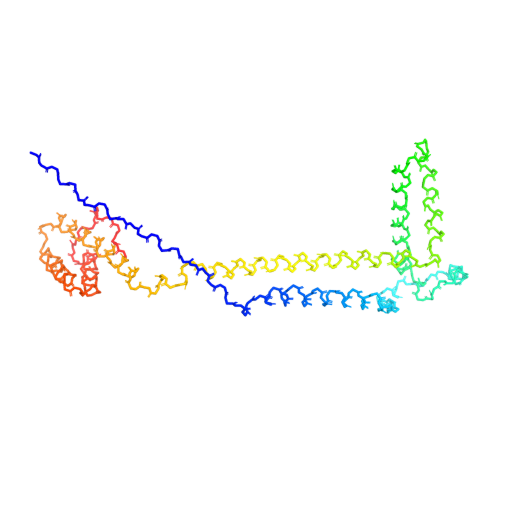5 -26.888 1.00 74.62 131 THR A C 1
ATOM 1080 O O . THR A 1 131 ? 24.021 -4.642 -26.520 1.00 74.62 131 THR A O 1
ATOM 1083 N N . LEU A 1 132 ? 24.236 -2.876 -27.896 1.00 71.19 132 LEU A N 1
ATOM 1084 C CA . LEU A 1 132 ? 23.008 -3.058 -28.668 1.00 71.19 132 LEU A CA 1
ATOM 1085 C C . LEU A 1 132 ? 22.874 -4.439 -29.349 1.00 71.19 132 LEU A C 1
ATOM 1087 O O . LEU A 1 132 ? 21.858 -5.098 -29.121 1.00 71.19 132 LEU A O 1
ATOM 1091 N N . PRO A 1 133 ? 23.871 -4.950 -30.105 1.00 66.62 133 PRO A N 1
ATOM 1092 C CA . PRO A 1 133 ? 23.744 -6.238 -30.798 1.00 66.62 133 PRO A CA 1
ATOM 1093 C C . PRO A 1 133 ? 23.645 -7.442 -29.854 1.00 66.62 133 PRO A C 1
ATOM 1095 O O . PRO A 1 133 ? 23.181 -8.507 -30.254 1.00 66.62 133 PRO A O 1
ATOM 1098 N N . PHE A 1 134 ? 24.062 -7.304 -28.594 1.00 67.00 134 PHE A N 1
ATOM 1099 C CA . PHE A 1 134 ? 24.085 -8.427 -27.661 1.00 67.00 134 PHE A CA 1
ATOM 1100 C C . PHE A 1 134 ? 22.722 -8.735 -27.031 1.00 67.00 134 PHE A C 1
ATOM 1102 O O . PHE A 1 134 ? 22.607 -9.745 -26.337 1.00 67.00 134 PHE A O 1
ATOM 1109 N N . ASN A 1 135 ? 21.702 -7.877 -27.200 1.00 66.25 135 ASN A N 1
ATOM 1110 C CA . ASN A 1 135 ? 20.405 -7.958 -26.499 1.00 66.25 135 ASN A CA 1
ATOM 1111 C C . ASN A 1 135 ? 20.517 -8.100 -24.963 1.00 66.25 135 ASN A C 1
ATOM 1113 O O . ASN A 1 135 ? 19.532 -8.337 -24.262 1.00 66.25 135 ASN A O 1
ATOM 1117 N N . LEU A 1 136 ? 21.723 -7.949 -24.418 1.00 64.50 136 LEU A N 1
ATOM 1118 C CA . LEU A 1 136 ? 22.047 -8.219 -23.027 1.00 64.50 136 LEU A CA 1
ATOM 1119 C C . LEU A 1 136 ? 21.469 -7.118 -22.146 1.00 64.50 136 LEU A C 1
ATOM 1121 O O . LEU A 1 136 ? 20.932 -7.397 -21.080 1.00 64.50 136 LEU A O 1
ATOM 1125 N N . PHE A 1 137 ? 21.468 -5.881 -22.641 1.00 60.84 137 PHE A N 1
ATOM 1126 C CA . PHE A 1 137 ? 20.847 -4.774 -21.934 1.00 60.84 137 PHE A CA 1
ATOM 1127 C C . PHE A 1 137 ? 19.324 -4.879 -21.881 1.00 60.84 137 PHE A C 1
ATOM 1129 O O . PHE A 1 137 ? 18.746 -4.663 -20.825 1.00 60.84 137 PHE A O 1
ATOM 1136 N N . VAL A 1 138 ? 18.672 -5.275 -22.978 1.00 66.81 138 VAL A N 1
ATOM 1137 C CA . VAL A 1 138 ? 17.221 -5.517 -22.994 1.00 66.81 138 VAL A CA 1
ATOM 1138 C C . VAL A 1 138 ? 16.852 -6.537 -21.910 1.00 66.81 138 VAL A C 1
ATOM 1140 O O . VAL A 1 138 ? 15.934 -6.308 -21.127 1.00 66.81 138 VAL A O 1
ATOM 1143 N N . ARG A 1 139 ? 17.644 -7.608 -21.769 1.00 68.25 139 ARG A N 1
ATOM 1144 C CA . ARG A 1 139 ? 17.488 -8.597 -20.690 1.00 68.25 139 ARG A CA 1
ATOM 1145 C C . ARG A 1 139 ? 17.733 -8.014 -19.296 1.00 68.25 139 ARG A C 1
ATOM 1147 O O . ARG A 1 139 ? 16.988 -8.344 -18.379 1.00 68.25 139 ARG A O 1
ATOM 1154 N N . ILE A 1 140 ? 18.739 -7.152 -19.127 1.00 64.38 140 ILE A N 1
ATOM 1155 C CA . ILE A 1 140 ? 19.003 -6.467 -17.850 1.00 64.38 140 ILE A CA 1
ATOM 1156 C C . ILE A 1 140 ? 17.843 -5.538 -17.483 1.00 64.38 140 ILE A C 1
ATOM 1158 O O . ILE A 1 140 ? 17.381 -5.577 -16.349 1.00 64.38 140 ILE A O 1
ATOM 1162 N N . VAL A 1 141 ? 17.328 -4.743 -18.422 1.00 63.41 141 VAL A N 1
ATOM 1163 C CA . VAL A 1 141 ? 16.175 -3.864 -18.184 1.00 63.41 141 VAL A CA 1
ATOM 1164 C C . VAL A 1 141 ? 14.940 -4.673 -17.839 1.00 63.41 141 VAL A C 1
ATOM 1166 O O . VAL A 1 141 ? 14.250 -4.313 -16.891 1.00 63.41 141 VAL A O 1
ATOM 1169 N N . TYR A 1 142 ? 14.688 -5.790 -18.526 1.00 65.81 142 TYR A N 1
ATOM 1170 C CA . TYR A 1 142 ? 13.610 -6.698 -18.138 1.00 65.81 142 TYR A CA 1
ATOM 1171 C C . TYR A 1 142 ? 13.804 -7.248 -16.734 1.00 65.81 142 TYR A C 1
ATOM 1173 O O . TYR A 1 142 ? 12.858 -7.238 -15.955 1.00 65.81 142 TYR A O 1
ATOM 1181 N N . ALA A 1 143 ? 15.021 -7.656 -16.376 1.00 67.88 143 ALA A N 1
ATOM 1182 C CA . ALA A 1 143 ? 15.319 -8.109 -15.026 1.00 67.88 143 ALA A CA 1
ATOM 1183 C C . ALA A 1 143 ? 15.075 -7.001 -13.985 1.00 67.88 143 ALA A C 1
ATOM 1185 O O . ALA A 1 143 ? 14.475 -7.264 -12.945 1.00 67.88 143 ALA A O 1
ATOM 1186 N N . MET A 1 144 ? 15.483 -5.760 -14.269 1.00 67.19 144 MET A N 1
ATOM 1187 C CA . MET A 1 144 ? 15.286 -4.616 -13.373 1.00 67.19 144 MET A CA 1
ATOM 1188 C C . MET A 1 144 ? 13.811 -4.212 -13.260 1.00 67.19 144 MET A C 1
ATOM 1190 O O . MET A 1 144 ? 13.333 -3.995 -12.150 1.00 67.19 144 MET A O 1
ATOM 1194 N N . LEU A 1 145 ? 13.070 -4.152 -14.371 1.00 66.00 145 LEU A N 1
ATOM 1195 C CA . LEU A 1 145 ? 11.632 -3.867 -14.379 1.00 66.00 145 LEU A CA 1
ATOM 1196 C C . LEU A 1 145 ? 10.839 -4.973 -13.686 1.00 66.00 145 LEU A C 1
ATOM 1198 O O . LEU A 1 145 ? 9.943 -4.669 -12.902 1.00 66.00 145 LEU A O 1
ATOM 1202 N N . ALA A 1 146 ? 11.190 -6.240 -13.914 1.00 71.19 146 ALA A N 1
ATOM 1203 C CA . ALA A 1 146 ? 10.599 -7.367 -13.206 1.00 71.19 146 ALA A CA 1
ATOM 1204 C C . ALA A 1 146 ? 10.873 -7.265 -11.700 1.00 71.19 146 ALA A C 1
ATOM 1206 O O . ALA A 1 146 ? 9.941 -7.373 -10.907 1.00 71.19 146 ALA A O 1
ATOM 1207 N N . ALA A 1 147 ? 12.115 -6.971 -11.299 1.00 72.25 147 ALA A N 1
ATOM 1208 C CA . ALA A 1 147 ? 12.482 -6.780 -9.898 1.00 72.25 147 ALA A CA 1
ATOM 1209 C C . ALA A 1 147 ? 11.739 -5.596 -9.251 1.00 72.25 147 ALA A C 1
ATOM 1211 O O . ALA A 1 147 ? 11.239 -5.723 -8.135 1.00 72.25 147 ALA A O 1
ATOM 1212 N N . MET A 1 148 ? 11.609 -4.462 -9.948 1.00 72.00 148 MET A N 1
ATOM 1213 C CA . MET A 1 148 ? 10.868 -3.294 -9.455 1.00 72.00 148 MET A CA 1
ATOM 1214 C C . MET A 1 148 ? 9.359 -3.539 -9.379 1.00 72.00 148 MET A C 1
ATOM 1216 O O . MET A 1 148 ? 8.735 -3.205 -8.372 1.00 72.00 148 MET A O 1
ATOM 1220 N N . GLY A 1 149 ? 8.762 -4.150 -10.404 1.00 69.94 149 GLY A N 1
ATOM 1221 C CA . GLY A 1 149 ? 7.346 -4.518 -10.395 1.00 69.94 149 GLY A CA 1
ATOM 1222 C C . GLY A 1 149 ? 7.031 -5.488 -9.256 1.00 69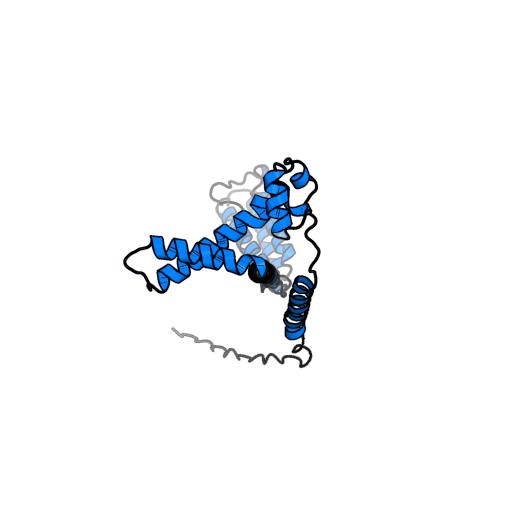.94 149 GLY A C 1
ATOM 1223 O O . GLY A 1 149 ? 6.067 -5.308 -8.515 1.00 69.94 149 GLY A O 1
ATOM 1224 N N . MET A 1 150 ? 7.913 -6.460 -9.043 1.00 73.00 150 MET A N 1
ATOM 1225 C CA . MET A 1 150 ? 7.840 -7.418 -7.947 1.00 73.00 150 MET A CA 1
ATOM 1226 C C . MET A 1 150 ? 8.007 -6.761 -6.574 1.00 73.00 150 MET A C 1
ATOM 1228 O O . MET A 1 150 ? 7.263 -7.093 -5.652 1.00 73.00 150 MET A O 1
ATOM 1232 N N . TYR A 1 151 ? 8.913 -5.787 -6.439 1.00 77.19 151 TYR A N 1
ATOM 1233 C CA . TYR A 1 151 ? 9.024 -4.969 -5.231 1.00 77.19 151 TYR A CA 1
ATOM 1234 C C . TYR A 1 151 ? 7.714 -4.225 -4.940 1.00 77.19 151 TYR A C 1
ATOM 1236 O O . TYR A 1 151 ? 7.259 -4.214 -3.798 1.00 77.19 151 TYR A O 1
ATOM 1244 N N . GLY A 1 152 ? 7.062 -3.674 -5.969 1.00 78.06 152 GLY A N 1
ATOM 1245 C CA . GLY A 1 152 ? 5.744 -3.048 -5.846 1.00 78.06 152 GLY A CA 1
ATOM 1246 C C . GLY A 1 152 ? 4.670 -4.014 -5.336 1.00 78.06 152 GLY A C 1
ATOM 1247 O O . GLY A 1 152 ? 3.945 -3.687 -4.397 1.00 78.06 152 GLY A O 1
ATOM 1248 N N . VAL A 1 153 ? 4.608 -5.229 -5.890 1.00 75.25 153 VAL A N 1
ATOM 1249 C CA . VAL A 1 153 ? 3.679 -6.280 -5.431 1.00 75.25 153 VAL A CA 1
ATOM 1250 C C . VAL A 1 153 ? 3.969 -6.686 -3.985 1.00 75.25 153 VAL A C 1
ATOM 1252 O O . VAL A 1 153 ? 3.040 -6.831 -3.192 1.00 75.25 153 VAL A O 1
ATOM 1255 N N . PHE A 1 154 ? 5.242 -6.830 -3.614 1.00 79.50 154 PHE A N 1
ATOM 1256 C CA . PHE A 1 154 ? 5.635 -7.172 -2.249 1.00 79.50 154 PHE A CA 1
ATOM 1257 C C . PHE A 1 154 ? 5.276 -6.062 -1.257 1.00 79.50 154 PHE A C 1
ATOM 1259 O O . PHE A 1 154 ? 4.687 -6.338 -0.215 1.00 79.50 154 PHE A O 1
ATOM 1266 N N . ALA A 1 155 ? 5.573 -4.805 -1.593 1.00 82.56 155 ALA A N 1
ATOM 1267 C CA . ALA A 1 155 ? 5.215 -3.650 -0.778 1.00 82.56 155 ALA A CA 1
ATOM 1268 C C . ALA A 1 155 ? 3.694 -3.544 -0.597 1.00 82.56 155 ALA A C 1
ATOM 1270 O O . ALA A 1 155 ? 3.217 -3.346 0.520 1.00 82.56 155 ALA A O 1
ATOM 1271 N N . PHE A 1 156 ? 2.926 -3.755 -1.670 1.00 85.38 156 PHE A N 1
ATOM 1272 C CA . PHE A 1 156 ? 1.469 -3.815 -1.605 1.00 85.38 156 PHE A CA 1
ATOM 1273 C C . PHE A 1 156 ? 0.983 -4.963 -0.713 1.00 85.38 156 PHE A C 1
ATOM 1275 O O . PHE A 1 156 ? 0.152 -4.742 0.163 1.00 85.38 156 PHE A O 1
ATOM 1282 N N . GLY A 1 157 ? 1.526 -6.172 -0.879 1.00 84.75 157 GLY A N 1
ATOM 1283 C CA . GLY A 1 157 ? 1.185 -7.333 -0.057 1.00 84.75 157 GLY A CA 1
ATOM 1284 C C . GLY A 1 157 ? 1.502 -7.119 1.424 1.00 84.75 157 GLY A C 1
ATOM 1285 O O . GLY A 1 157 ? 0.673 -7.419 2.279 1.00 84.75 157 GLY A O 1
ATOM 1286 N N . ALA A 1 158 ? 2.658 -6.532 1.740 1.00 84.12 158 ALA A N 1
ATOM 1287 C CA . ALA A 1 158 ? 3.038 -6.186 3.105 1.00 84.12 158 ALA A CA 1
ATOM 1288 C C . ALA A 1 158 ? 2.079 -5.153 3.711 1.00 84.12 158 ALA A C 1
ATOM 1290 O O . ALA A 1 158 ? 1.582 -5.355 4.817 1.00 84.12 158 ALA A O 1
ATOM 1291 N N . LEU A 1 159 ? 1.756 -4.084 2.975 1.00 88.69 159 LEU A N 1
ATOM 1292 C CA . LEU A 1 159 ? 0.773 -3.088 3.407 1.00 88.69 159 LEU A CA 1
ATOM 1293 C C . LEU A 1 159 ? -0.620 -3.698 3.582 1.00 88.69 159 LEU A C 1
ATOM 1295 O O . LEU A 1 159 ? -1.314 -3.364 4.539 1.00 88.69 159 LEU A O 1
ATOM 1299 N N . PHE A 1 160 ? -1.017 -4.617 2.705 1.00 85.38 160 PHE A N 1
ATOM 1300 C CA . PHE A 1 160 ? -2.289 -5.322 2.793 1.00 85.38 160 PHE A CA 1
ATOM 1301 C C . PHE A 1 160 ? -2.350 -6.218 4.033 1.00 85.38 160 PHE A C 1
ATOM 1303 O O . PHE A 1 160 ? -3.301 -6.122 4.803 1.00 85.38 160 PHE A O 1
ATOM 1310 N N . VAL A 1 161 ? -1.328 -7.043 4.282 1.00 88.44 161 VAL A N 1
ATOM 1311 C CA . VAL A 1 161 ? -1.267 -7.919 5.464 1.00 88.44 161 VAL A CA 1
ATOM 1312 C C . VAL A 1 161 ? -1.195 -7.103 6.750 1.00 88.44 161 VAL A C 1
ATOM 1314 O O . VAL A 1 161 ? -1.891 -7.430 7.707 1.00 88.44 161 VAL A O 1
ATOM 1317 N N . LEU A 1 162 ? -0.415 -6.020 6.782 1.00 87.12 162 LEU A N 1
ATOM 1318 C CA . LEU A 1 162 ? -0.371 -5.123 7.936 1.00 87.12 162 LEU A CA 1
ATOM 1319 C C . LEU A 1 162 ? -1.713 -4.417 8.148 1.00 87.12 162 LEU A C 1
ATOM 1321 O O . LEU A 1 162 ? -2.188 -4.356 9.275 1.00 87.12 162 LEU A O 1
ATOM 1325 N N . GLY A 1 163 ? -2.351 -3.923 7.087 1.00 87.44 163 GLY A N 1
ATOM 1326 C CA . GLY A 1 163 ? -3.635 -3.228 7.162 1.00 87.44 163 GLY A CA 1
ATOM 1327 C C . GLY A 1 163 ? -4.779 -4.147 7.585 1.00 87.44 163 GLY A C 1
ATOM 1328 O O . GLY A 1 163 ? -5.487 -3.861 8.550 1.00 87.44 163 GLY A O 1
ATOM 1329 N N . VAL A 1 164 ? -4.939 -5.285 6.909 1.00 84.19 164 VAL A N 1
ATOM 1330 C CA . VAL A 1 164 ? -5.950 -6.298 7.241 1.00 84.19 164 VAL A CA 1
ATOM 1331 C C . VAL A 1 164 ? -5.651 -6.927 8.593 1.00 84.19 164 VAL A C 1
ATOM 1333 O O . VAL A 1 164 ? -6.556 -7.051 9.410 1.00 84.19 164 VAL A O 1
ATOM 1336 N N . GLY A 1 165 ? -4.392 -7.262 8.871 1.00 82.75 165 GLY A N 1
ATOM 1337 C CA . GLY A 1 165 ? -3.954 -7.785 10.162 1.00 82.75 165 GLY A CA 1
ATOM 1338 C C . GLY A 1 165 ? -4.229 -6.806 11.298 1.00 82.75 165 GLY A C 1
ATOM 1339 O O . GLY A 1 165 ? -4.729 -7.216 12.337 1.00 82.75 165 GLY A O 1
ATOM 1340 N N . TRP A 1 166 ? -4.008 -5.506 11.091 1.00 78.44 166 TRP A N 1
ATOM 1341 C CA . TRP A 1 166 ? -4.350 -4.462 12.057 1.00 78.44 166 TRP A CA 1
ATOM 1342 C C . TRP A 1 166 ? -5.857 -4.351 12.284 1.00 78.44 166 TRP A C 1
ATOM 1344 O O . TRP A 1 166 ? -6.297 -4.281 13.428 1.00 78.44 166 TRP A O 1
ATOM 1354 N N . ILE A 1 167 ? -6.665 -4.370 11.219 1.00 79.06 167 ILE A N 1
ATOM 1355 C CA . ILE A 1 167 ? -8.132 -4.374 11.324 1.00 79.06 167 ILE A CA 1
ATOM 1356 C C . ILE A 1 167 ? -8.607 -5.627 12.063 1.00 79.06 167 ILE A C 1
ATOM 1358 O O . ILE A 1 167 ? -9.452 -5.528 12.949 1.00 79.06 167 ILE A O 1
ATOM 1362 N N . PHE A 1 168 ? -8.041 -6.787 11.741 1.00 74.50 168 PHE A N 1
ATOM 1363 C CA . PHE A 1 168 ? -8.360 -8.063 12.365 1.00 74.50 168 PHE A CA 1
ATOM 1364 C C . PHE A 1 168 ? -7.951 -8.086 13.841 1.00 74.50 168 PHE A C 1
ATOM 1366 O O . PHE A 1 168 ? -8.762 -8.448 14.682 1.00 74.50 168 PHE A O 1
ATOM 1373 N N . LEU A 1 169 ? -6.759 -7.596 14.191 1.00 73.25 169 LEU A N 1
ATOM 1374 C CA . LEU A 1 169 ? -6.307 -7.408 15.575 1.00 73.25 169 LEU A CA 1
ATOM 1375 C C . LEU A 1 169 ? -7.187 -6.410 16.336 1.00 73.25 169 LEU A C 1
ATOM 1377 O O . LEU A 1 169 ? -7.475 -6.629 17.507 1.00 73.25 169 LEU A O 1
ATOM 1381 N N . ARG A 1 170 ? -7.669 -5.346 15.681 1.00 69.50 170 ARG A N 1
ATOM 1382 C CA . ARG A 1 170 ? -8.657 -4.418 16.258 1.00 69.50 170 ARG A CA 1
ATOM 1383 C C . ARG A 1 170 ? -10.001 -5.094 16.503 1.00 69.50 170 ARG A C 1
ATOM 1385 O O . ARG A 1 170 ? -10.624 -4.850 17.530 1.00 69.50 170 ARG A O 1
ATOM 1392 N N . GLN A 1 171 ? -10.455 -5.933 15.577 1.00 64.94 171 GLN A N 1
ATOM 1393 C CA . GLN A 1 171 ? -11.680 -6.717 15.741 1.00 64.94 171 GLN A CA 1
ATOM 1394 C C . GLN A 1 171 ? -11.523 -7.813 16.804 1.00 64.94 171 GLN A C 1
ATOM 1396 O O . GLN A 1 171 ? -12.483 -8.111 17.507 1.00 64.94 171 GLN A O 1
ATOM 1401 N N . LEU A 1 172 ? -10.318 -8.358 16.966 1.00 60.84 172 LEU A N 1
ATOM 1402 C CA . LEU A 1 172 ? -9.919 -9.254 18.050 1.00 60.84 172 LEU A CA 1
ATOM 1403 C C . LEU A 1 172 ? -9.487 -8.505 19.320 1.00 60.84 172 LEU A C 1
ATOM 1405 O O . LEU A 1 172 ? -9.007 -9.138 20.258 1.00 60.84 172 LEU A O 1
ATOM 1409 N N . GLY A 1 173 ? -9.645 -7.180 19.376 1.00 52.94 173 GLY A N 1
ATOM 1410 C CA . GLY A 1 173 ? -9.346 -6.400 20.568 1.00 52.94 173 GLY A CA 1
ATOM 1411 C C . GLY A 1 173 ? -10.158 -6.889 21.781 1.00 52.94 173 GLY A C 1
ATOM 1412 O O . GLY A 1 173 ? -11.227 -7.488 21.602 1.00 52.94 173 GLY A O 1
ATOM 1413 N N . PRO A 1 174 ? -9.688 -6.623 23.017 1.00 54.00 174 PRO A N 1
ATOM 1414 C CA . PRO A 1 174 ? -10.285 -7.117 24.269 1.00 54.00 174 PRO A CA 1
ATOM 1415 C C . PRO A 1 174 ? -11.797 -6.879 24.398 1.00 54.00 174 PRO A C 1
ATOM 1417 O O . PRO A 1 174 ? -12.493 -7.622 25.087 1.00 54.00 174 PRO A O 1
ATOM 1420 N N . ASP A 1 175 ? -12.313 -5.878 23.686 1.00 52.41 175 ASP A N 1
ATOM 1421 C CA . ASP A 1 175 ? -13.719 -5.482 23.684 1.00 52.41 175 ASP A CA 1
ATOM 1422 C C . ASP A 1 175 ? -14.653 -6.548 23.079 1.00 52.41 175 ASP A C 1
ATOM 1424 O O . ASP A 1 175 ? -15.847 -6.561 23.391 1.00 52.41 175 ASP A O 1
ATOM 1428 N N . ARG A 1 176 ? -14.134 -7.467 22.245 1.00 48.00 176 ARG A N 1
ATOM 1429 C CA . ARG A 1 176 ? -14.915 -8.554 21.618 1.00 48.00 176 ARG A CA 1
ATOM 1430 C C . ARG A 1 176 ? -14.594 -9.961 22.133 1.00 48.00 176 ARG A C 1
ATOM 1432 O O . ARG A 1 176 ? -15.400 -10.859 21.916 1.00 48.00 176 ARG A O 1
ATOM 1439 N N . TRP A 1 177 ? -13.505 -10.157 22.883 1.00 48.53 177 TRP A N 1
ATOM 1440 C CA . TRP A 1 177 ? -13.135 -11.452 23.495 1.00 48.53 177 TRP A CA 1
ATOM 1441 C C . TRP A 1 177 ? -13.958 -11.838 24.744 1.00 48.53 177 TRP A C 1
ATOM 1443 O O . TRP A 1 177 ? -13.560 -12.708 25.510 1.00 48.53 177 TRP A O 1
ATOM 1453 N N . GLY A 1 178 ? -15.140 -11.249 24.950 1.00 48.44 178 GLY A N 1
ATOM 1454 C CA . GLY A 1 178 ? -16.079 -11.725 25.975 1.00 48.44 178 GLY A CA 1
ATOM 1455 C C . GLY A 1 178 ? -16.187 -10.882 27.245 1.00 48.44 178 GLY A C 1
ATOM 1456 O O . GLY A 1 178 ? -16.864 -11.305 28.176 1.00 48.44 178 GLY A O 1
ATOM 1457 N N . TYR A 1 179 ? -15.637 -9.665 27.285 1.00 45.25 179 TYR A N 1
ATOM 1458 C CA . TYR A 1 179 ? -15.979 -8.723 28.360 1.00 45.25 179 TYR A CA 1
ATOM 1459 C C . TYR A 1 179 ? -17.305 -7.988 28.111 1.00 45.25 179 TYR A C 1
ATOM 1461 O O . TYR A 1 179 ? -18.026 -7.695 29.055 1.00 45.25 179 TYR A O 1
ATOM 1469 N N . THR A 1 180 ? -17.727 -7.791 26.861 1.00 46.22 180 THR A N 1
ATOM 1470 C CA . THR A 1 180 ? -19.040 -7.189 26.549 1.00 46.22 180 THR A CA 1
ATOM 1471 C C . THR A 1 180 ? -20.228 -8.154 26.683 1.00 46.22 180 THR A C 1
ATOM 1473 O O . THR A 1 180 ? -21.365 -7.693 26.724 1.00 46.22 180 THR A O 1
ATOM 1476 N N . ASN A 1 181 ? -19.975 -9.461 26.847 1.00 47.62 181 ASN A N 1
ATOM 1477 C CA . ASN A 1 181 ? -20.987 -10.493 27.132 1.00 47.62 181 ASN A CA 1
ATOM 1478 C C . ASN A 1 181 ? -20.940 -11.034 28.575 1.00 47.62 181 ASN A C 1
ATOM 1480 O O . ASN A 1 181 ? -21.605 -12.019 28.887 1.00 47.62 181 ASN A O 1
ATOM 1484 N N . ALA A 1 182 ? -20.188 -10.407 29.481 1.00 50.34 182 ALA A N 1
ATOM 1485 C CA . ALA A 1 182 ? -20.240 -10.751 30.896 1.00 50.34 182 ALA A CA 1
ATOM 1486 C C . ALA A 1 182 ? -21.268 -9.841 31.580 1.00 50.34 182 ALA A C 1
ATOM 1488 O O . ALA A 1 182 ? -21.107 -8.618 31.566 1.00 50.34 182 ALA A O 1
ATOM 1489 N N . GLY A 1 183 ? -22.301 -10.414 32.210 1.00 56.94 183 GLY A N 1
ATOM 1490 C CA . GLY A 1 183 ? -23.329 -9.687 32.979 1.00 56.94 183 GLY A CA 1
ATOM 1491 C C . GLY A 1 183 ? -22.784 -8.655 33.984 1.00 56.94 183 GLY A C 1
ATOM 1492 O O . GLY A 1 183 ? -23.514 -7.776 34.427 1.00 56.94 183 GLY A O 1
ATOM 1493 N N . THR A 1 184 ? -21.484 -8.682 34.280 1.00 57.56 184 THR A N 1
ATOM 1494 C CA . THR A 1 184 ? -20.728 -7.670 35.023 1.00 57.56 184 THR A CA 1
ATOM 1495 C C . THR A 1 184 ? -20.745 -6.274 34.382 1.00 57.56 184 THR A C 1
ATOM 1497 O O . THR A 1 184 ? -20.945 -5.297 35.097 1.00 57.56 184 THR A O 1
ATOM 1500 N N . TYR A 1 185 ? -20.594 -6.135 33.055 1.00 58.56 185 TYR A N 1
ATOM 1501 C CA . TYR A 1 185 ? -20.616 -4.811 32.400 1.00 58.56 185 TYR A CA 1
ATOM 1502 C C 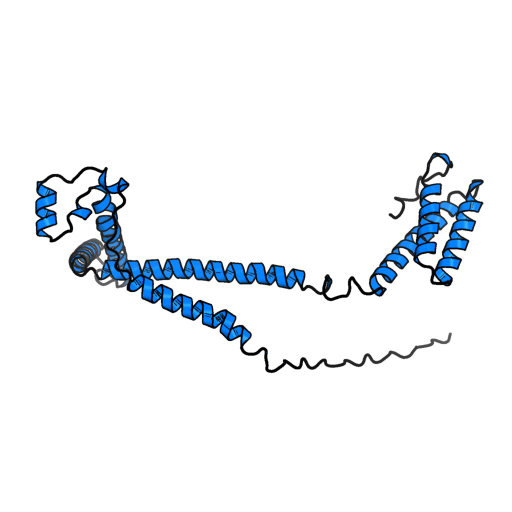. TYR A 1 185 ? -22.031 -4.259 32.248 1.00 58.56 185 TYR A C 1
ATOM 1504 O O . TYR A 1 185 ? -22.245 -3.055 32.395 1.00 58.56 185 TYR A O 1
ATOM 1512 N N . GLN A 1 186 ? -23.011 -5.133 32.001 1.00 65.19 186 GLN A N 1
ATOM 1513 C CA . GLN A 1 186 ? -24.420 -4.749 32.079 1.00 65.19 186 GLN A CA 1
ATOM 1514 C C . GLN A 1 186 ? -24.780 -4.321 33.505 1.00 65.19 186 GLN A C 1
ATOM 1516 O O . GLN A 1 186 ? -25.416 -3.286 33.674 1.00 65.19 186 GLN A O 1
ATOM 1521 N N . GLY A 1 187 ? -24.294 -5.038 34.523 1.00 71.75 187 GLY A N 1
ATOM 1522 C CA . GLY A 1 187 ? -24.460 -4.686 35.932 1.00 71.75 187 GLY A CA 1
ATOM 1523 C C . GLY A 1 187 ? -23.896 -3.308 36.274 1.00 71.75 187 GLY A C 1
ATOM 1524 O O . GLY A 1 187 ? -24.628 -2.489 36.825 1.00 71.75 187 GLY A O 1
ATOM 1525 N N . LEU A 1 188 ? -22.649 -3.025 35.878 1.00 76.88 188 LEU A N 1
ATOM 1526 C CA . LEU A 1 188 ? -22.007 -1.721 36.089 1.00 76.88 188 LEU A CA 1
ATOM 1527 C C . LEU A 1 188 ? -22.750 -0.593 35.364 1.00 76.88 188 LEU A C 1
ATOM 1529 O O . LEU A 1 188 ? -23.004 0.458 35.943 1.00 76.88 188 LEU A O 1
ATOM 1533 N N . ARG A 1 189 ? -23.165 -0.814 34.109 1.00 80.94 189 ARG A N 1
ATOM 1534 C CA . ARG A 1 189 ? -23.902 0.195 33.335 1.00 80.94 189 ARG A CA 1
ATOM 1535 C C . ARG A 1 189 ? -25.307 0.445 33.893 1.00 80.94 189 ARG A C 1
ATOM 1537 O O . ARG A 1 189 ? -25.771 1.584 33.855 1.00 80.94 189 ARG A O 1
ATOM 1544 N N . LEU A 1 190 ? -25.979 -0.592 34.401 1.00 85.25 190 LEU A N 1
ATOM 1545 C CA . LEU A 1 190 ? -27.285 -0.489 35.059 1.00 85.25 190 LEU A CA 1
ATOM 1546 C C . LEU A 1 190 ? -27.181 0.244 36.397 1.00 85.25 190 LEU A C 1
ATOM 1548 O O . LEU A 1 190 ? -28.022 1.090 36.675 1.00 85.25 190 LEU A O 1
ATOM 1552 N N . GLU A 1 191 ? -26.145 -0.034 37.185 1.00 88.44 191 GLU A N 1
ATOM 1553 C CA . GLU A 1 191 ? -25.876 0.625 38.469 1.00 88.44 191 GLU A CA 1
ATOM 1554 C C . GLU A 1 191 ? -25.573 2.110 38.299 1.00 88.44 191 GLU A C 1
ATOM 1556 O O . GLU A 1 191 ? -26.189 2.956 38.947 1.00 88.44 191 GLU A O 1
ATOM 1561 N N . ASP A 1 192 ? -24.731 2.446 37.329 1.00 89.00 192 ASP A N 1
ATOM 1562 C CA . ASP A 1 192 ? -24.472 3.828 36.946 1.00 89.00 192 ASP A CA 1
ATOM 1563 C C . ASP A 1 192 ? -25.745 4.564 36.506 1.00 89.00 192 ASP A C 1
ATOM 1565 O O . ASP A 1 192 ? -25.987 5.710 36.897 1.00 89.00 192 ASP A O 1
ATOM 1569 N N . ARG A 1 193 ? -26.580 3.922 35.678 1.00 86.50 193 ARG A N 1
ATOM 1570 C CA . ARG A 1 193 ? -27.835 4.524 35.200 1.00 86.50 193 ARG A CA 1
ATOM 1571 C C . ARG A 1 193 ? -28.822 4.713 36.351 1.00 86.50 193 ARG A C 1
ATOM 1573 O O . ARG A 1 193 ? -29.412 5.786 36.466 1.00 86.50 193 ARG A O 1
ATOM 1580 N N . TYR A 1 194 ? -28.953 3.703 37.209 1.00 92.81 194 TYR A N 1
ATOM 1581 C CA . TYR A 1 194 ? -29.780 3.720 38.410 1.00 92.81 194 TYR A CA 1
ATOM 1582 C C . TYR A 1 194 ? -29.401 4.881 39.331 1.00 92.81 194 TYR A C 1
ATOM 1584 O O . TYR A 1 194 ? -30.239 5.731 39.632 1.00 92.81 194 TYR A O 1
ATOM 1592 N N . ASN A 1 195 ? -28.121 4.981 39.698 1.00 92.62 195 ASN A N 1
ATOM 1593 C CA . ASN A 1 195 ? -27.622 6.010 40.607 1.00 92.62 195 ASN A CA 1
ATOM 1594 C C . ASN A 1 195 ? -27.825 7.424 40.047 1.00 92.62 195 ASN A C 1
ATOM 1596 O O . ASN A 1 195 ? -28.219 8.327 40.791 1.00 92.62 195 ASN A O 1
ATOM 1600 N N . ARG A 1 196 ? -27.630 7.621 38.734 1.00 89.25 196 ARG A N 1
ATOM 1601 C CA . ARG A 1 196 ? -27.894 8.914 38.081 1.00 89.25 196 ARG A CA 1
ATOM 1602 C C . ARG A 1 196 ? -29.374 9.291 38.123 1.00 89.25 196 ARG A C 1
ATOM 1604 O O . ARG A 1 196 ? -29.691 10.406 38.529 1.00 89.25 196 ARG A O 1
ATOM 1611 N N . MET A 1 197 ? -30.276 8.378 37.753 1.00 89.94 197 MET A N 1
ATOM 1612 C CA . MET A 1 197 ? -31.724 8.639 37.776 1.00 89.94 197 MET A CA 1
ATOM 1613 C C . MET A 1 197 ? -32.241 8.882 39.194 1.00 89.94 197 MET A C 1
ATOM 1615 O O . MET A 1 197 ? -32.985 9.832 39.426 1.00 89.94 197 MET A O 1
ATOM 1619 N N . ARG A 1 198 ? -31.800 8.068 40.156 1.00 93.56 198 ARG A N 1
ATOM 1620 C CA . ARG A 1 198 ? -32.158 8.206 41.568 1.00 93.56 198 ARG A CA 1
ATOM 1621 C C . ARG A 1 198 ? -31.724 9.557 42.132 1.00 93.56 198 ARG A C 1
ATOM 1623 O O . ARG A 1 198 ? -32.534 10.256 42.733 1.00 93.56 198 ARG A O 1
ATOM 1630 N N . THR A 1 199 ? -30.469 9.949 41.908 1.00 92.06 199 THR A N 1
ATOM 1631 C CA . THR A 1 199 ? -29.935 11.241 42.373 1.00 92.06 199 THR A CA 1
ATOM 1632 C C . THR A 1 199 ? -30.691 12.412 41.746 1.00 92.06 199 THR A C 1
ATOM 1634 O O . THR A 1 199 ? -31.063 13.348 42.450 1.00 92.06 199 THR A O 1
ATOM 1637 N N . TRP A 1 200 ? -30.984 12.333 40.444 1.00 90.81 200 TRP A N 1
ATOM 1638 C CA . TRP A 1 200 ? -31.755 13.356 39.741 1.00 90.81 200 TRP A CA 1
ATOM 1639 C C . TRP A 1 200 ? -33.178 13.493 40.303 1.00 90.81 200 TRP A C 1
ATOM 1641 O O . TRP A 1 200 ? -33.611 14.602 40.602 1.00 90.81 200 TRP A O 1
ATOM 1651 N N . LEU A 1 201 ? -33.879 12.377 40.538 1.00 89.06 201 LEU A N 1
ATOM 1652 C CA . LEU A 1 201 ? -35.229 12.378 41.116 1.00 89.06 201 LEU A CA 1
ATOM 1653 C C . LEU A 1 201 ? -35.254 12.877 42.564 1.00 89.06 201 LEU A C 1
ATOM 1655 O O . LEU A 1 201 ? -36.186 13.583 42.944 1.00 89.06 201 LEU A O 1
ATOM 1659 N N . ILE A 1 202 ? -34.232 12.570 43.369 1.00 91.56 202 ILE A N 1
ATOM 1660 C CA . ILE A 1 202 ? -34.082 13.149 44.712 1.00 91.56 202 ILE A CA 1
ATOM 1661 C C . ILE A 1 202 ? -33.941 14.669 44.608 1.00 91.56 202 ILE A C 1
ATOM 1663 O O . ILE A 1 202 ? -34.610 15.386 45.351 1.00 91.56 202 ILE A O 1
ATOM 1667 N N . HIS A 1 203 ? -33.132 15.163 43.667 1.00 88.31 203 HIS A N 1
ATOM 1668 C CA . HIS A 1 203 ? -32.965 16.599 43.463 1.00 88.31 203 HIS A CA 1
ATOM 1669 C C . HIS A 1 203 ? -34.269 17.267 42.993 1.00 88.31 203 HIS A C 1
ATOM 1671 O O . HIS A 1 203 ? -34.688 18.276 43.565 1.00 88.31 203 HIS A O 1
ATOM 1677 N N . ALA A 1 204 ? -34.975 16.647 42.042 1.00 85.25 204 ALA A N 1
ATOM 1678 C CA . ALA A 1 204 ? -36.291 17.077 41.568 1.00 85.25 204 ALA A CA 1
ATOM 1679 C C . ALA A 1 204 ? -37.321 17.146 42.699 1.00 85.25 204 ALA A C 1
ATOM 1681 O O . ALA A 1 204 ? -38.014 18.156 42.844 1.00 85.25 204 ALA A O 1
ATOM 1682 N N . ARG A 1 205 ? -37.362 16.114 43.550 1.00 89.19 205 ARG A N 1
ATOM 1683 C CA . ARG A 1 205 ? -38.191 16.080 44.757 1.00 89.19 205 ARG A CA 1
ATOM 1684 C C . ARG A 1 205 ? -37.854 17.241 45.685 1.00 89.19 205 ARG A C 1
ATOM 1686 O O . ARG A 1 205 ? -38.769 17.867 46.208 1.00 89.19 205 ARG A O 1
ATOM 1693 N N . THR A 1 206 ? -36.563 17.525 45.883 1.00 87.12 206 THR A N 1
ATOM 1694 C CA . THR A 1 206 ? -36.135 18.599 46.787 1.00 87.12 206 THR A CA 1
ATOM 1695 C C . THR A 1 206 ? -36.458 20.000 46.295 1.00 87.12 206 THR A C 1
ATOM 1697 O O . THR A 1 206 ? -36.784 20.877 47.085 1.00 87.12 206 THR A O 1
ATOM 1700 N N . GLN A 1 207 ? -36.426 20.223 44.985 1.00 85.56 207 GLN A N 1
ATOM 1701 C CA . GLN A 1 207 ? -36.783 21.523 44.423 1.00 85.56 207 GLN A CA 1
ATOM 1702 C C . GLN A 1 207 ? -38.302 21.749 44.379 1.00 85.56 207 GLN A C 1
ATOM 1704 O O . GLN A 1 207 ? -38.749 22.889 44.420 1.00 85.56 207 GLN A O 1
ATOM 1709 N N . ASN A 1 208 ? -39.100 20.676 44.340 1.00 83.50 208 ASN A N 1
ATOM 1710 C CA . ASN A 1 208 ? -40.548 20.742 44.122 1.00 83.50 208 ASN A CA 1
ATOM 1711 C C . ASN A 1 208 ? -41.377 20.306 45.347 1.00 83.50 208 ASN A C 1
ATOM 1713 O O . ASN A 1 208 ? -42.521 19.893 45.183 1.00 83.50 208 ASN A O 1
ATOM 1717 N N . HIS A 1 209 ? -40.841 20.405 46.571 1.00 75.06 209 HIS A N 1
ATOM 1718 C CA . HIS A 1 209 ? -41.465 19.893 47.807 1.00 75.06 209 HIS A CA 1
ATOM 1719 C C . HIS A 1 209 ? -42.930 20.315 48.059 1.00 75.06 209 HIS A C 1
ATOM 1721 O O . HIS A 1 209 ? -43.629 19.618 48.789 1.00 75.06 209 HIS A O 1
ATOM 1727 N N . ALA A 1 210 ? -43.399 21.424 47.475 1.00 74.12 210 ALA A N 1
ATOM 1728 C CA . ALA A 1 210 ? -44.766 21.933 47.634 1.00 74.12 210 ALA A CA 1
ATOM 1729 C C . ALA A 1 210 ? -45.780 21.396 46.596 1.00 74.12 210 ALA A C 1
ATOM 1731 O O . ALA A 1 210 ? -46.965 21.709 46.687 1.00 74.12 210 ALA A O 1
ATOM 1732 N N . HIS A 1 211 ? -45.349 20.610 45.604 1.00 77.62 211 HIS A N 1
ATOM 1733 C CA . HIS A 1 211 ? -46.233 20.108 44.548 1.00 77.62 211 HIS A CA 1
ATOM 1734 C C . HIS A 1 211 ? -46.974 18.830 44.974 1.00 77.62 211 HIS A C 1
ATOM 1736 O O . HIS A 1 211 ? -46.382 17.915 45.545 1.00 77.62 211 HIS A O 1
ATOM 1742 N N . ALA A 1 212 ? -48.261 18.721 44.616 1.00 73.19 212 ALA A N 1
ATOM 1743 C CA . ALA A 1 212 ? -49.111 17.561 44.928 1.00 73.19 212 ALA A CA 1
ATOM 1744 C C . ALA A 1 212 ? -48.526 16.217 44.439 1.00 73.19 212 ALA A C 1
ATOM 1746 O O . ALA A 1 212 ? -48.738 15.173 45.051 1.00 73.19 212 ALA A O 1
ATOM 1747 N N . ASN A 1 213 ? -47.710 16.258 43.383 1.00 79.31 213 ASN A N 1
ATOM 1748 C CA . ASN A 1 213 ? -47.153 15.081 42.717 1.00 79.31 213 ASN A CA 1
ATOM 1749 C C . ASN A 1 213 ? -45.842 14.563 43.355 1.00 79.31 213 ASN A C 1
ATOM 1751 O O . ASN A 1 213 ? -45.256 13.588 42.885 1.00 79.31 213 ASN A O 1
ATOM 1755 N N . VAL A 1 214 ? -45.363 15.181 44.444 1.00 84.75 214 VAL A N 1
ATOM 1756 C CA . VAL A 1 214 ? -44.177 14.721 45.202 1.00 84.75 214 VAL A CA 1
ATOM 1757 C C . VAL A 1 214 ? -44.386 13.329 45.810 1.00 84.75 214 VAL A C 1
ATOM 1759 O O . VAL A 1 214 ? -43.424 12.562 45.956 1.00 84.75 214 VAL A O 1
ATOM 1762 N N . GLY A 1 215 ? -45.637 12.983 46.131 1.00 87.75 215 GLY A N 1
ATOM 1763 C CA . GLY A 1 215 ? -46.008 11.650 46.608 1.00 87.75 215 GLY A CA 1
ATOM 1764 C C . GLY A 1 215 ? -45.645 10.560 45.599 1.00 87.75 215 GLY A C 1
ATOM 1765 O O . GLY A 1 215 ? -45.026 9.567 45.971 1.00 87.75 215 GLY A O 1
ATOM 1766 N N . GLU A 1 216 ? -45.912 10.787 44.312 1.00 87.31 216 GLU A N 1
ATOM 1767 C CA . GLU A 1 216 ? -45.647 9.811 43.250 1.00 87.31 216 GLU A CA 1
ATOM 1768 C C . GLU A 1 216 ? -44.148 9.576 43.024 1.00 87.31 216 GLU A C 1
ATOM 1770 O O . GLU A 1 216 ? -43.721 8.428 42.887 1.00 87.31 216 GLU A O 1
ATOM 1775 N N . ILE A 1 217 ? -43.325 10.634 43.076 1.00 88.44 217 ILE A N 1
ATOM 1776 C CA . ILE A 1 217 ? -41.857 10.502 43.015 1.00 88.44 217 ILE A CA 1
ATOM 1777 C C . ILE A 1 217 ? -41.348 9.681 44.203 1.00 88.44 217 ILE A C 1
ATOM 1779 O O . ILE A 1 217 ? -40.463 8.840 44.049 1.00 88.44 217 ILE A O 1
ATOM 1783 N N . THR A 1 218 ? -41.898 9.924 45.395 1.00 92.62 218 THR A N 1
ATOM 1784 C CA . THR A 1 218 ? -41.483 9.225 46.616 1.00 92.62 218 THR A CA 1
ATOM 1785 C C . THR A 1 218 ? -41.832 7.741 46.538 1.00 92.62 218 THR A C 1
ATOM 1787 O O . THR A 1 218 ? -40.955 6.912 46.768 1.00 92.62 218 THR A O 1
ATOM 1790 N N . THR A 1 219 ? -43.053 7.401 46.119 1.00 94.62 219 THR A N 1
ATOM 1791 C CA . THR A 1 219 ? -43.473 6.010 45.905 1.00 94.62 219 THR A CA 1
ATOM 1792 C C . THR A 1 219 ? -42.609 5.319 44.849 1.00 94.62 219 THR A C 1
ATOM 1794 O O . THR A 1 219 ? -42.119 4.217 45.086 1.00 94.62 219 THR A O 1
ATOM 1797 N N . ALA A 1 220 ? -42.336 5.977 43.717 1.00 91.88 220 ALA A N 1
ATOM 1798 C CA . ALA A 1 220 ? -41.495 5.409 42.665 1.00 91.88 220 ALA A CA 1
ATOM 1799 C C . ALA A 1 220 ? -40.039 5.182 43.113 1.00 91.88 220 ALA A C 1
ATOM 1801 O O . ALA A 1 220 ? -39.448 4.163 42.755 1.00 91.88 220 ALA A O 1
ATOM 1802 N N . LEU A 1 221 ? -39.465 6.094 43.911 1.00 94.06 221 LEU A N 1
ATOM 1803 C CA . LEU A 1 221 ? -38.131 5.929 44.501 1.00 94.06 221 LEU A CA 1
ATOM 1804 C C . LEU A 1 221 ? -38.091 4.748 45.476 1.00 94.06 221 LEU A C 1
ATOM 1806 O O . LEU A 1 221 ? -37.169 3.942 45.404 1.00 94.06 221 LEU A O 1
ATOM 1810 N N . THR A 1 222 ? -39.090 4.615 46.352 1.00 96.44 222 THR A N 1
ATOM 1811 C CA . THR A 1 222 ? -39.168 3.506 47.313 1.00 96.44 222 THR A CA 1
ATOM 1812 C C . THR A 1 222 ? -39.344 2.158 46.613 1.00 96.44 222 THR A C 1
ATOM 1814 O O . THR A 1 222 ? -38.650 1.201 46.946 1.00 96.44 222 THR A O 1
ATOM 1817 N N . GLU A 1 223 ? -40.219 2.069 45.610 1.00 95.06 223 GLU A N 1
ATOM 1818 C CA . GLU A 1 223 ? -40.391 0.848 44.814 1.00 95.06 223 GLU A CA 1
ATOM 1819 C C . GLU A 1 223 ? -39.122 0.487 44.032 1.00 95.06 223 GLU A C 1
ATOM 1821 O O . GLU A 1 223 ? -38.750 -0.685 43.963 1.00 95.06 223 GLU A O 1
ATOM 1826 N N . ALA A 1 224 ? -38.428 1.479 43.467 1.00 93.69 224 ALA A N 1
ATOM 1827 C CA . ALA A 1 224 ? -37.160 1.260 42.783 1.00 93.69 224 ALA A CA 1
ATOM 1828 C C . ALA A 1 224 ? -36.054 0.787 43.742 1.00 93.69 224 ALA A C 1
ATOM 1830 O O . ALA A 1 224 ? -35.366 -0.178 43.412 1.00 93.69 224 ALA A O 1
ATOM 1831 N N . ASP A 1 225 ? -35.926 1.398 44.927 1.00 95.50 225 ASP A N 1
ATOM 1832 C CA . ASP A 1 225 ? -34.964 0.998 45.966 1.00 95.50 225 ASP A CA 1
ATOM 1833 C C . ASP A 1 225 ? -35.247 -0.436 46.462 1.00 95.50 225 ASP A C 1
ATOM 1835 O O . ASP A 1 225 ? -34.320 -1.241 46.585 1.00 95.50 225 ASP A O 1
ATOM 1839 N N . ASN A 1 226 ? -36.520 -0.802 46.652 1.00 95.56 226 ASN A N 1
ATOM 1840 C CA . ASN A 1 226 ? -36.923 -2.161 47.033 1.00 95.56 226 ASN A CA 1
ATOM 1841 C C . ASN A 1 226 ? -36.603 -3.189 45.935 1.00 95.56 226 ASN A C 1
ATOM 1843 O O . ASN A 1 226 ? -36.046 -4.250 46.220 1.00 95.56 226 ASN A O 1
ATOM 1847 N N . ASN A 1 227 ? -36.900 -2.871 44.671 1.00 93.50 227 ASN A N 1
ATOM 1848 C CA . ASN A 1 227 ? -36.569 -3.733 43.534 1.00 93.50 227 ASN A CA 1
ATOM 1849 C C . ASN A 1 227 ? -35.051 -3.881 43.350 1.00 93.50 227 ASN A C 1
ATOM 1851 O O . ASN A 1 227 ? -34.572 -4.970 43.031 1.00 93.50 227 ASN A O 1
ATOM 1855 N N . TRP A 1 228 ? -34.284 -2.811 43.581 1.00 93.56 228 TRP A N 1
ATOM 1856 C CA . TRP A 1 228 ? -32.824 -2.841 43.526 1.00 93.56 228 TRP A CA 1
ATOM 1857 C C . TRP A 1 228 ? -32.245 -3.758 44.611 1.00 93.56 228 TRP A C 1
ATOM 1859 O O . TRP A 1 228 ? -31.421 -4.624 44.309 1.00 93.56 228 TRP A O 1
ATOM 1869 N N . ALA A 1 229 ? -32.732 -3.631 45.850 1.00 93.69 229 ALA A N 1
ATOM 1870 C CA . ALA A 1 229 ? -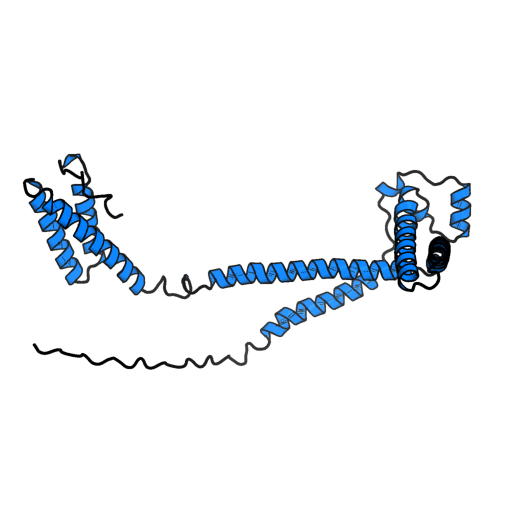32.350 -4.494 46.968 1.00 93.69 229 ALA A CA 1
ATOM 1871 C C . ALA A 1 229 ? -32.739 -5.969 46.742 1.00 93.69 229 ALA A C 1
ATOM 1873 O O . ALA A 1 229 ? -31.986 -6.866 47.117 1.00 93.69 229 ALA A O 1
ATOM 1874 N N . GLY A 1 230 ? -33.867 -6.224 46.070 1.00 93.38 230 GLY A N 1
ATOM 1875 C CA . GLY A 1 230 ? -34.333 -7.561 45.678 1.00 93.38 230 GLY A CA 1
ATOM 1876 C C . GLY A 1 230 ? -33.622 -8.177 44.464 1.00 93.38 230 GLY A C 1
ATOM 1877 O O . GLY A 1 230 ? -34.058 -9.211 43.970 1.00 93.38 230 GLY A O 1
ATOM 1878 N N . ASN A 1 231 ? -32.548 -7.560 43.954 1.00 91.12 231 ASN A N 1
ATOM 1879 C CA . ASN A 1 231 ? -31.828 -7.970 42.740 1.00 91.12 231 ASN A CA 1
ATOM 1880 C C . ASN A 1 231 ? -32.676 -7.940 41.444 1.00 91.12 231 ASN A C 1
ATOM 1882 O O . ASN A 1 231 ? -32.284 -8.498 40.419 1.00 91.12 231 ASN A O 1
ATOM 1886 N N . HIS A 1 232 ? -33.800 -7.218 41.439 1.00 93.50 232 HIS A N 1
ATOM 1887 C CA . HIS A 1 232 ? -34.626 -6.946 40.259 1.00 93.50 232 HIS A CA 1
ATOM 1888 C C . HIS A 1 232 ? -34.166 -5.651 39.564 1.00 93.50 232 HIS A C 1
ATOM 1890 O O . HIS A 1 232 ? -34.918 -4.683 39.422 1.00 93.50 232 HIS A O 1
ATOM 1896 N N . ARG A 1 233 ? -32.894 -5.623 39.137 1.00 90.88 233 ARG A N 1
ATOM 1897 C CA . ARG A 1 233 ? -32.204 -4.409 38.649 1.00 90.88 233 ARG A CA 1
ATOM 1898 C C . ARG A 1 233 ? -32.902 -3.740 37.461 1.00 90.88 233 ARG A C 1
ATOM 1900 O O . ARG A 1 233 ? -32.993 -2.516 37.413 1.00 90.88 233 ARG A O 1
ATOM 1907 N N . GLU A 1 234 ? -33.423 -4.523 36.519 1.00 89.81 234 GLU A N 1
ATOM 1908 C CA . GLU A 1 234 ? -34.128 -3.991 35.344 1.00 89.81 234 GLU A CA 1
ATOM 1909 C C . GLU A 1 234 ? -35.466 -3.342 35.714 1.00 89.81 234 GLU A C 1
ATOM 1911 O O . GLU A 1 234 ? -35.766 -2.246 35.243 1.00 89.81 234 GLU A O 1
ATOM 1916 N N . ALA A 1 235 ? -36.233 -3.962 36.618 1.00 91.19 235 ALA A N 1
ATOM 1917 C CA . ALA A 1 235 ? -37.498 -3.415 37.106 1.00 91.19 235 ALA A CA 1
ATOM 1918 C C . ALA A 1 235 ? -37.287 -2.099 37.875 1.00 91.19 235 ALA A C 1
ATOM 1920 O O . ALA A 1 235 ? -38.048 -1.147 37.698 1.00 91.19 235 ALA A O 1
ATOM 1921 N N . ALA A 1 236 ? -36.214 -2.014 38.670 1.00 92.38 236 ALA A N 1
ATOM 1922 C CA . ALA A 1 236 ? -35.825 -0.796 39.375 1.00 92.38 236 ALA A CA 1
ATOM 1923 C C . ALA A 1 236 ? -35.492 0.353 38.404 1.00 92.38 236 ALA A C 1
ATOM 1925 O O . ALA A 1 236 ? -36.022 1.457 38.532 1.00 92.38 236 ALA A O 1
ATOM 1926 N N . VAL A 1 237 ? -34.670 0.081 37.383 1.00 90.94 237 VAL A N 1
ATOM 1927 C CA . VAL A 1 237 ? -34.310 1.056 36.338 1.00 90.94 237 VAL A CA 1
ATOM 1928 C C . VAL A 1 237 ? -35.537 1.484 35.527 1.00 90.94 237 VAL A C 1
ATOM 1930 O O . VAL A 1 237 ? -35.718 2.677 35.286 1.00 90.94 237 VAL A O 1
ATOM 1933 N N . HIS A 1 238 ? -36.408 0.543 35.153 1.00 92.25 238 HIS A N 1
ATOM 1934 C CA . HIS A 1 238 ? -37.651 0.835 34.440 1.00 92.25 238 HIS A CA 1
ATOM 1935 C C . HIS A 1 238 ? -38.564 1.753 35.265 1.00 92.25 238 HIS A C 1
ATOM 1937 O O . HIS A 1 238 ? -39.071 2.750 34.745 1.00 92.25 238 HIS A O 1
ATOM 1943 N N . ARG A 1 239 ? -38.709 1.489 36.571 1.00 93.12 239 ARG A N 1
ATOM 1944 C CA . ARG A 1 239 ? -39.545 2.305 37.460 1.00 93.12 239 ARG A CA 1
ATOM 1945 C C . ARG A 1 239 ? -39.028 3.735 37.608 1.00 93.12 239 ARG A C 1
ATOM 1947 O O . ARG A 1 239 ? -39.821 4.670 37.507 1.00 93.12 239 ARG A O 1
ATOM 1954 N N . LEU A 1 240 ? -37.712 3.913 37.758 1.00 90.50 240 LEU A N 1
ATOM 1955 C CA . LEU A 1 240 ? -37.100 5.246 37.772 1.00 90.50 240 LEU A CA 1
ATOM 1956 C C . LEU A 1 240 ? -37.266 5.963 36.429 1.00 90.50 240 LEU A C 1
ATOM 1958 O O . LEU A 1 240 ? -37.578 7.149 36.418 1.00 90.50 240 LEU A O 1
ATOM 1962 N N . SER A 1 241 ? -37.113 5.261 35.301 1.00 89.12 241 SER A N 1
ATOM 1963 C CA . SER A 1 241 ? -37.274 5.871 33.975 1.00 89.12 241 SER A CA 1
ATOM 1964 C C . SER A 1 241 ? -38.697 6.392 33.738 1.00 89.12 241 SER A C 1
ATOM 1966 O O . SER A 1 241 ? -38.867 7.495 33.219 1.00 89.12 241 SER A O 1
ATOM 1968 N N . ALA A 1 242 ? -39.716 5.660 34.205 1.00 90.31 242 ALA A N 1
ATOM 1969 C CA . ALA A 1 242 ? -41.108 6.094 34.150 1.00 90.31 242 ALA A CA 1
ATOM 1970 C C . ALA A 1 242 ? -41.347 7.342 35.016 1.00 90.31 242 ALA A C 1
ATOM 1972 O O . ALA A 1 242 ? -42.008 8.280 34.574 1.00 90.31 242 ALA A O 1
ATOM 1973 N N . ALA A 1 243 ? -40.756 7.391 36.215 1.00 88.62 243 ALA A N 1
ATOM 1974 C CA . ALA A 1 243 ? -40.838 8.558 37.092 1.00 88.62 243 ALA A CA 1
ATOM 1975 C C . ALA A 1 243 ? -40.122 9.786 36.504 1.00 88.62 243 ALA A C 1
ATOM 1977 O O . ALA A 1 243 ? -40.645 10.894 36.578 1.00 88.62 243 ALA A O 1
ATOM 1978 N N . VAL A 1 244 ? -38.962 9.610 35.863 1.00 85.94 244 VAL A N 1
ATOM 1979 C CA . VAL A 1 244 ? -38.279 10.694 35.135 1.00 85.94 244 VAL A CA 1
ATOM 1980 C C . VAL A 1 244 ? -39.148 11.200 33.980 1.00 85.94 244 VAL A C 1
ATOM 1982 O O . VAL A 1 244 ? -39.309 12.410 33.827 1.00 85.94 244 VAL A O 1
ATOM 1985 N N . GLY A 1 245 ? -39.750 10.298 33.198 1.00 82.38 245 GLY A N 1
ATOM 1986 C CA . GLY A 1 245 ? -40.702 10.645 32.136 1.00 82.38 245 GLY A CA 1
ATOM 1987 C C . GLY A 1 245 ? -41.901 11.452 32.644 1.00 82.38 245 GLY A C 1
ATOM 1988 O O . GLY A 1 245 ? -42.286 12.445 32.035 1.00 82.38 245 GLY A O 1
ATOM 1989 N N . PHE A 1 246 ? -42.441 11.077 33.803 1.00 86.38 246 PHE A N 1
ATOM 1990 C CA . PHE A 1 246 ? -43.514 11.813 34.465 1.00 86.38 246 PHE A CA 1
ATOM 1991 C C . PHE A 1 246 ? -43.083 13.225 34.900 1.00 86.38 246 PHE A C 1
ATOM 1993 O O . PHE A 1 246 ? -43.755 14.197 34.573 1.00 86.38 246 PHE A O 1
ATOM 2000 N N . VAL A 1 247 ? -41.930 13.372 35.563 1.00 80.31 247 VAL A N 1
ATOM 2001 C CA . VAL A 1 247 ? -41.426 14.685 36.023 1.00 80.31 247 VAL A CA 1
ATOM 2002 C C . VAL A 1 247 ? -41.053 15.604 34.857 1.00 80.31 247 VAL A C 1
ATOM 2004 O O . VAL A 1 247 ? -41.194 16.819 34.953 1.00 80.31 247 VAL A O 1
ATOM 2007 N N . THR A 1 248 ? -40.568 15.043 33.749 1.00 82.25 248 THR A N 1
ATOM 2008 C CA . THR A 1 248 ? -40.163 15.822 32.566 1.00 82.25 248 THR A CA 1
ATOM 2009 C C . THR A 1 248 ? -41.325 16.215 31.660 1.00 82.25 248 THR A C 1
ATOM 2011 O O . THR A 1 248 ? -41.144 17.059 30.782 1.00 82.25 248 THR A O 1
ATOM 2014 N N . ASN A 1 249 ? -42.517 15.650 31.862 1.00 82.94 249 ASN A N 1
ATOM 2015 C CA . ASN A 1 249 ? -43.690 16.019 31.089 1.00 82.94 249 ASN A CA 1
ATOM 2016 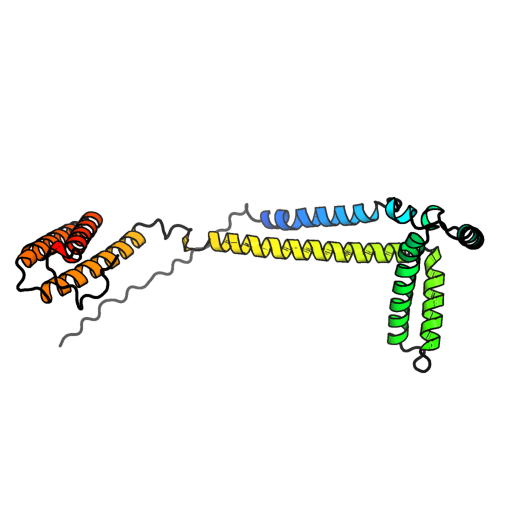C C . ASN A 1 249 ? -44.285 17.341 31.625 1.00 82.94 249 ASN A C 1
ATOM 2018 O O . ASN A 1 249 ? -44.767 17.386 32.762 1.00 82.94 249 ASN A O 1
ATOM 2022 N N . PRO A 1 250 ? -44.310 18.417 30.812 1.00 78.38 250 PRO A N 1
ATOM 2023 C CA . PRO A 1 250 ? -44.766 19.737 31.248 1.00 78.38 250 PRO A CA 1
ATOM 2024 C C . PRO A 1 250 ? -46.238 19.761 31.685 1.00 78.38 250 PRO A C 1
ATOM 2026 O O . PRO A 1 250 ? -46.627 20.635 32.457 1.00 78.38 250 PRO A O 1
ATOM 2029 N N . ALA A 1 251 ? -47.052 18.787 31.260 1.00 78.75 251 ALA A N 1
ATOM 2030 C CA . ALA A 1 251 ? -48.452 18.672 31.668 1.00 78.75 251 ALA A CA 1
ATOM 2031 C C . ALA A 1 251 ? -48.634 18.432 33.180 1.00 78.75 251 ALA A C 1
ATOM 2033 O O . ALA A 1 251 ? -49.701 18.714 33.719 1.00 78.75 251 ALA A O 1
ATOM 2034 N N . HIS A 1 252 ? -47.604 17.939 33.876 1.00 74.81 252 HIS A N 1
ATOM 2035 C CA . HIS A 1 252 ? -47.662 17.648 35.312 1.00 74.81 252 HIS A CA 1
ATOM 2036 C C . HIS A 1 252 ? -47.170 18.803 36.196 1.00 74.81 252 HIS A C 1
ATOM 2038 O O . HIS A 1 252 ? -47.089 18.646 37.416 1.00 74.81 252 HIS A O 1
ATOM 2044 N N . GLY A 1 253 ? -46.870 19.966 35.600 1.00 70.12 253 GLY A N 1
ATOM 2045 C CA . GLY A 1 253 ? -46.595 21.209 36.327 1.00 70.12 253 GLY A CA 1
ATOM 2046 C C . GLY A 1 253 ? -45.297 21.213 37.139 1.00 70.12 253 GLY A C 1
ATOM 2047 O O . GLY A 1 253 ? -45.159 22.032 38.047 1.00 70.12 253 GLY A O 1
ATOM 2048 N N . PHE A 1 254 ? -44.360 20.305 36.845 1.00 69.88 254 PHE A N 1
ATOM 2049 C CA . PHE A 1 254 ? -43.041 20.287 37.474 1.00 69.88 254 PHE A CA 1
ATOM 2050 C C . PHE A 1 254 ? -42.154 21.392 36.913 1.00 69.88 254 PHE A C 1
ATOM 2052 O O . PHE A 1 254 ? -42.002 21.533 35.698 1.00 69.88 254 PHE A O 1
ATOM 2059 N N . ASN A 1 255 ? -41.514 22.144 37.806 1.00 70.00 255 ASN A N 1
ATOM 2060 C CA . ASN A 1 255 ? -40.490 23.083 37.395 1.00 70.00 255 ASN A CA 1
ATOM 2061 C C . ASN A 1 255 ? -39.169 22.329 37.197 1.00 70.00 255 ASN A C 1
ATOM 2063 O O . ASN A 1 255 ? -38.555 21.864 38.159 1.00 70.00 255 ASN A O 1
ATOM 2067 N N . THR A 1 256 ? -38.740 22.189 35.942 1.00 71.25 256 THR A N 1
ATOM 2068 C CA . THR A 1 256 ? -37.467 21.542 35.593 1.00 71.25 256 THR A CA 1
ATOM 2069 C C . THR A 1 256 ? -36.296 22.521 35.499 1.00 71.25 256 THR A C 1
ATOM 2071 O O . THR A 1 256 ? -35.172 22.117 35.186 1.00 71.25 256 THR A O 1
ATOM 2074 N N . VAL A 1 257 ? -36.532 23.814 35.742 1.00 66.00 257 VAL A N 1
ATOM 2075 C CA . VAL A 1 257 ? -35.500 24.853 35.683 1.00 66.00 257 VAL A CA 1
ATOM 2076 C C . VAL A 1 257 ? -34.497 24.621 36.815 1.00 66.00 257 VAL A C 1
ATOM 2078 O O . VAL A 1 257 ? -34.827 24.752 37.987 1.00 66.00 257 VAL A O 1
ATOM 2081 N N . GLY A 1 258 ? -33.262 24.264 36.452 1.00 66.25 258 GLY A N 1
ATOM 2082 C CA . GLY A 1 258 ? -32.173 23.987 37.399 1.00 66.25 258 GLY A CA 1
ATOM 2083 C C . GLY A 1 258 ? -31.859 22.503 37.631 1.00 66.25 258 GLY A C 1
ATOM 2084 O O . GLY A 1 258 ? -30.865 22.208 38.286 1.00 66.25 258 GLY A O 1
ATOM 2085 N N . LEU A 1 259 ? -32.628 21.564 37.061 1.00 66.25 259 LEU A N 1
ATOM 2086 C CA . LEU A 1 259 ? -32.395 20.116 37.227 1.00 66.25 259 LEU A CA 1
ATOM 2087 C C . LEU A 1 259 ? -31.339 19.521 36.275 1.00 66.25 259 LEU A C 1
ATOM 2089 O O . LEU A 1 259 ? -30.981 18.351 36.410 1.00 66.25 259 LEU A O 1
ATOM 2093 N N . GLY A 1 260 ? -30.829 20.301 35.316 1.00 73.94 260 GLY A N 1
ATOM 2094 C CA . GLY A 1 260 ? -29.975 19.788 34.240 1.00 73.94 260 GLY A CA 1
ATOM 2095 C C . GLY A 1 260 ? -30.718 18.819 33.299 1.00 73.94 260 GLY A C 1
ATOM 2096 O O . GLY A 1 260 ? -31.902 18.537 33.498 1.00 73.94 260 GLY A O 1
ATOM 2097 N N . PRO A 1 261 ? -30.063 18.316 32.237 1.00 79.31 261 PRO A N 1
ATOM 2098 C CA . PRO A 1 261 ? -30.684 17.351 31.336 1.00 79.31 261 PRO A CA 1
ATOM 2099 C C . PRO A 1 261 ? -30.970 16.037 32.072 1.00 79.31 261 PRO A C 1
ATOM 2101 O O . PRO A 1 261 ? -30.096 15.490 32.747 1.00 79.31 261 PRO A O 1
ATOM 2104 N N . ALA A 1 262 ? -32.187 15.515 31.911 1.00 75.44 262 ALA A N 1
ATOM 2105 C CA . ALA A 1 262 ? -32.558 14.227 32.478 1.00 75.44 262 ALA A CA 1
ATOM 2106 C C . ALA A 1 262 ? -31.623 13.116 31.950 1.00 75.44 262 ALA A C 1
ATOM 2108 O O . ALA A 1 262 ? -31.349 13.066 30.742 1.00 75.44 262 ALA A O 1
ATOM 2109 N N . PRO A 1 263 ? -31.113 12.227 32.823 1.00 77.19 263 PRO A N 1
ATOM 2110 C CA . PRO A 1 263 ? -30.244 11.137 32.402 1.00 77.19 263 PRO A CA 1
ATOM 2111 C C . PRO A 1 263 ? -31.009 10.187 31.473 1.00 77.19 263 PRO A C 1
ATOM 2113 O O . PRO A 1 263 ? -32.079 9.696 31.830 1.00 77.19 263 PRO A O 1
ATOM 2116 N N . ARG A 1 264 ? -30.448 9.950 30.280 1.00 64.94 264 ARG A N 1
ATOM 2117 C CA . ARG A 1 264 ? -31.004 9.017 29.295 1.00 64.94 264 ARG A CA 1
ATOM 2118 C C . ARG A 1 264 ? -30.717 7.568 29.641 1.00 64.94 264 ARG A C 1
ATOM 2120 O O . ARG A 1 264 ? -29.607 7.196 30.089 1.00 64.94 264 ARG A O 1
#

Sequence (264 aa):
MVKYFGPVGRFKHSRQIIVMEKGQAWLPWIIFGVPFAIFLFLLVSGFAANQPYEISSALRQGGQLPEPLQQLLTGLNVPLEWQYIPAIFYLFAVPFFSIMIITYGFLSQLNIFQFNNFINWILAFFMTFLTLPFNLFVRIVYAMLAAMGMYGVFAFGALFVLGVGWIFLRQLGPDRWGYTNAGTYQGLRLEDRYNRMRTWLIHARTQNHAHANVGEITTALTEADNNWAGNHREAAVHRLSAAVGFVTNPAHGFNTVGLGPAPR

Foldseek 3Di:
DDDDDDDDDDDDPDPDDPPDDPVCPCVVCCVPVVVVVVVVVCLVVLLVPPPPPPDPPVQVVQDFDDPVVLVVCVVVVHDPVCRGPSSCCVVPVVLLVVQLVVQLVVLVVVCPPVPDSVVSSVVSNVVSVVCVVVCVSVVVVSNVVSVVVVVVVVVVVVCVCCVVVVVVVVVVPPCNPCPVVPVVVVVVVLVVLLVLLLVLLVVLLVVPVPAPCSVVSVVLSVVLVVCVVVVVSVVSSVSSVVVLVCLPPCVRVRDCVPSPDRRD

pLDDT: mean 75.99, std 13.6, range [34.97, 96.44]

Radius of gyration: 41.28 Å; chains: 1; bounding box: 88×53×116 Å

Secondary structure (DSSP, 8-state):
---------------------GGGTTHHHHHHHHHHHHHHHHHHHHHH--------TTGGGS-BPPHHHHHHHHHTT--GGG-BHHHHIIIIIHHHHHHHHHHHHHHHHHTTTTT-HHHHHHHHHHHHHHHGGGTHHHHHHHHHHHHHHHHHHHHHHHHHHHHHHHHHHHHTSTTTTTSTTSHHHHHHHHHHHHHHHHHHHHHHHHHTTTSTTHHHHHHHHHHHHHHHHTT-HHHHHHHHHHHHHHHH-GGG----TTS-SPP-